Protein AF-R4XNF8-F1 (afdb_monomer)

Secondary structure (DSSP, 8-state):
-PPPP-------GGG-----TTSTTHHHHHHHTTHHHHHHHHHHHHHHHH-BHHHHHHHHHHHHHHHHHHHHHHHH-PPPS---TTS--S--SS-HHHHHHHHHHHHHHHHHHHT-TTS-HHHHHHHHHHHHHHHHHHHHHHHHTTSS-HHHHHHHHHHHHHHHHHHHHHHHHHHHTTHHHHHHTSHHHHHTT-B--TTS-HHHHHHHHHHHHHHHHHHTT-

Nearest PDB structures (foldseek):
  5jki-assembly1_A  TM=7.983E-01  e=6.071E-04  Bacillus subtilis subsp. subtilis str. 168

Radius of gyration: 21.78 Å; Cα contacts (8 Å, |Δi|>4): 232; chains: 1; bounding box: 74×39×68 Å

Organism: Taphrina deformans (strain PYCC 5710 / ATCC 11124 / CBS 356.35 / IMI 108563 / JCM 9778 / NBRC 8474) (NCBI:txid1097556)

Mean predicted aligned error: 7.02 Å

InterPro domains:
  IPR000326 Phosphatidic acid phosphatase type 2/haloperoxidase [PF01569] (56-171)
  IPR000326 Phosphatidic acid phosphatase type 2/haloperoxidase [SM00014] (55-168)
  IPR036938 Phosphatidic acid phosphatase type 2/haloperoxidase superfamily [SSF48317] (35-173)
  IPR039667 Dolichyldiphosphatase, PAP2 domain [cd03382] (12-168)

Solvent-accessible surface area (backbone atoms only — not comparable to full-atom values): 12132 Å² total; per-residue (Å²): 137,83,76,83,72,94,74,79,80,80,67,71,77,90,70,79,66,83,63,52,89,91,40,87,63,28,58,61,31,45,56,43,69,45,44,68,62,52,47,53,52,49,46,55,53,45,36,73,76,65,24,31,50,64,56,49,48,52,48,51,48,50,54,50,51,51,53,49,40,58,50,45,20,71,71,65,56,36,73,36,77,48,79,59,91,8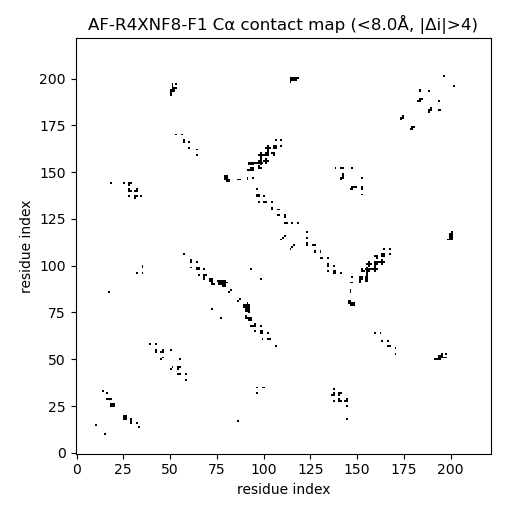0,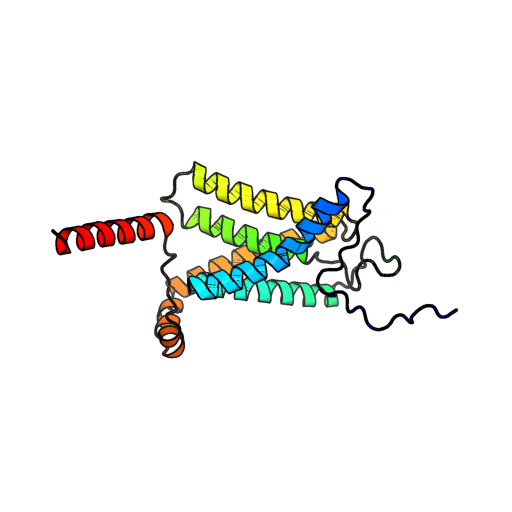61,67,88,70,53,19,28,46,23,58,70,23,19,52,34,25,21,54,35,39,36,52,42,50,46,43,66,73,38,28,67,88,50,59,65,68,62,46,49,52,54,43,49,53,42,49,53,50,35,50,51,36,42,49,24,37,43,73,66,45,61,27,43,71,66,22,34,50,50,8,30,55,52,14,32,52,51,16,52,53,54,51,50,50,51,52,50,36,49,76,72,43,50,49,60,57,50,43,68,33,69,68,30,51,74,67,58,44,40,81,69,79,74,42,64,46,64,69,56,54,52,49,55,52,50,52,56,50,53,55,53,51,64,76,75,108

pLDDT: mean 88.23, std 15.56, range [33.62, 98.88]

Structure (mmCIF, N/CA/C/O backbone):
data_AF-R4XNF8-F1
#
_entry.id   AF-R4XNF8-F1
#
loop_
_atom_site.group_PDB
_atom_site.id
_atom_site.type_symbol
_atom_site.label_atom_id
_atom_site.label_alt_id
_atom_site.label_comp_id
_atom_site.label_asym_id
_atom_site.label_entity_id
_atom_site.label_seq_id
_atom_site.pdbx_PDB_ins_code
_atom_site.Cartn_x
_atom_site.Cartn_y
_atom_site.Cartn_z
_atom_site.occupancy
_atom_site.B_iso_or_equiv
_atom_site.auth_seq_id
_atom_site.auth_comp_id
_atom_site.auth_asym_id
_atom_site.auth_atom_id
_atom_site.pdbx_PDB_model_num
ATOM 1 N N . MET A 1 1 ? 52.227 -18.277 -4.011 1.00 38.12 1 MET A N 1
ATOM 2 C CA . MET A 1 1 ? 51.535 -17.226 -3.237 1.00 38.12 1 MET A CA 1
ATOM 3 C C . MET A 1 1 ? 50.052 -17.354 -3.561 1.00 38.12 1 MET A C 1
ATOM 5 O O . MET A 1 1 ? 49.669 -17.120 -4.696 1.00 38.12 1 MET A O 1
ATOM 9 N N . HIS A 1 2 ? 49.287 -17.931 -2.635 1.00 36.25 2 HIS A N 1
ATOM 10 C CA . HIS A 1 2 ? 47.885 -18.334 -2.792 1.00 36.25 2 HIS A CA 1
ATOM 11 C C . HIS A 1 2 ? 46.970 -17.103 -2.694 1.00 36.25 2 HIS A C 1
ATOM 13 O O . HIS A 1 2 ? 47.020 -16.408 -1.682 1.00 36.25 2 HIS A O 1
ATOM 19 N N . MET A 1 3 ? 46.130 -16.852 -3.702 1.00 36.19 3 MET A N 1
ATOM 20 C CA . MET A 1 3 ? 44.905 -16.079 -3.477 1.00 36.19 3 MET A CA 1
ATOM 21 C C . MET A 1 3 ? 43.882 -17.008 -2.810 1.00 36.19 3 MET A C 1
ATOM 23 O O . MET A 1 3 ? 43.793 -18.167 -3.226 1.00 36.19 3 MET A O 1
ATOM 27 N N . PRO A 1 4 ? 43.136 -16.562 -1.785 1.00 44.50 4 PRO A N 1
ATOM 28 C CA . PRO A 1 4 ? 42.040 -17.360 -1.266 1.00 44.50 4 PRO A CA 1
ATOM 29 C C . PRO A 1 4 ? 40.990 -17.531 -2.369 1.00 44.50 4 PRO A C 1
ATOM 31 O O . PRO A 1 4 ? 40.667 -16.583 -3.081 1.00 44.50 4 PRO A O 1
ATOM 34 N N . SER A 1 5 ? 40.502 -18.761 -2.514 1.00 48.97 5 SER A N 1
ATOM 35 C CA . SER A 1 5 ? 39.368 -19.130 -3.360 1.00 48.97 5 SER A CA 1
ATOM 36 C C . SER A 1 5 ? 38.126 -18.312 -3.009 1.00 48.97 5 SER A C 1
ATOM 38 O O . SER A 1 5 ? 37.940 -17.994 -1.836 1.00 48.97 5 SER A O 1
ATOM 40 N N . ASP A 1 6 ? 37.256 -18.072 -3.995 1.00 48.62 6 ASP A N 1
ATOM 41 C CA . ASP A 1 6 ? 35.899 -17.516 -3.866 1.00 48.62 6 ASP A CA 1
ATOM 42 C C . ASP A 1 6 ? 34.977 -18.413 -3.005 1.00 48.62 6 ASP A C 1
ATOM 44 O O . ASP A 1 6 ? 33.952 -18.928 -3.454 1.00 48.62 6 ASP A O 1
ATOM 48 N N . SER A 1 7 ? 35.350 -18.658 -1.751 1.00 47.28 7 SER A N 1
ATOM 49 C CA . SER A 1 7 ? 34.541 -19.369 -0.776 1.00 47.28 7 SER A CA 1
ATOM 50 C C . SER A 1 7 ? 33.464 -18.424 -0.248 1.00 47.28 7 SER A C 1
ATOM 52 O O . SER A 1 7 ? 33.728 -17.556 0.581 1.00 47.28 7 SER A O 1
ATOM 54 N N . GLU A 1 8 ? 32.255 -18.630 -0.765 1.00 47.06 8 GLU A N 1
ATOM 55 C CA . GLU A 1 8 ? 30.978 -18.446 -0.068 1.00 47.06 8 GLU A CA 1
ATOM 56 C C . GLU A 1 8 ? 30.717 -17.067 0.554 1.00 47.06 8 GLU A C 1
ATOM 58 O O . GLU A 1 8 ? 30.367 -16.935 1.72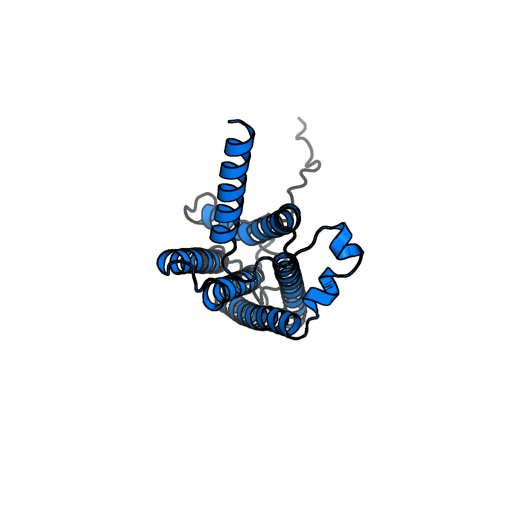6 1.00 47.06 8 GLU A O 1
ATOM 63 N N . LEU A 1 9 ? 30.753 -16.015 -0.263 1.00 42.72 9 LEU A N 1
ATOM 64 C CA . LEU A 1 9 ? 29.981 -14.814 0.051 1.00 42.72 9 LEU A CA 1
ATOM 65 C C . LEU A 1 9 ? 28.570 -14.967 -0.522 1.00 42.72 9 LEU A C 1
ATOM 67 O O . LEU A 1 9 ? 28.296 -14.642 -1.677 1.00 42.72 9 LEU A O 1
ATOM 71 N N . ALA A 1 10 ? 27.652 -15.462 0.308 1.00 33.62 10 ALA A N 1
ATOM 72 C CA . ALA A 1 10 ? 26.225 -15.381 0.033 1.00 33.62 10 ALA A CA 1
ATOM 73 C C . ALA A 1 10 ? 25.778 -13.916 0.166 1.00 33.62 10 ALA A C 1
ATOM 75 O O . ALA A 1 10 ? 25.389 -13.457 1.239 1.00 33.62 10 ALA A O 1
ATOM 76 N N . SER A 1 11 ? 25.837 -13.150 -0.927 1.00 36.56 11 SER A N 1
ATOM 77 C CA . SER A 1 11 ? 25.121 -11.875 -0.978 1.00 36.56 11 SER A CA 1
ATOM 78 C C . SER A 1 11 ? 23.633 -12.182 -0.836 1.00 36.56 11 SER A C 1
ATOM 80 O O . SER A 1 11 ? 23.129 -13.052 -1.551 1.00 36.56 11 SER A O 1
ATOM 82 N N . LEU A 1 12 ? 22.932 -11.500 0.070 1.00 35.12 12 LEU A N 1
ATOM 83 C CA . LEU A 1 12 ? 21.495 -11.675 0.267 1.00 35.12 12 LEU A CA 1
ATOM 84 C C . LEU A 1 12 ? 20.777 -11.370 -1.065 1.00 35.12 12 LEU A C 1
ATOM 86 O O . LEU A 1 12 ? 20.534 -10.218 -1.415 1.00 35.12 12 LEU A O 1
ATOM 90 N N . ALA A 1 13 ? 20.484 -12.412 -1.848 1.00 44.66 13 ALA A N 1
ATOM 91 C CA . ALA A 1 13 ? 20.089 -12.319 -3.259 1.00 44.66 13 ALA A CA 1
ATOM 92 C C . ALA A 1 13 ? 18.778 -11.544 -3.494 1.00 44.66 13 ALA A C 1
ATOM 94 O O . ALA A 1 13 ? 18.434 -11.216 -4.628 1.00 44.66 13 ALA A O 1
ATOM 95 N N . LEU A 1 14 ? 18.047 -11.236 -2.420 1.00 46.56 14 LEU A N 1
ATOM 96 C CA . LEU A 1 14 ? 16.748 -10.576 -2.452 1.00 46.56 14 LEU A CA 1
ATOM 97 C C . LEU A 1 14 ? 16.827 -9.074 -2.788 1.00 46.56 14 LEU A C 1
ATOM 99 O O . LEU A 1 14 ? 15.831 -8.501 -3.229 1.00 46.56 14 LEU A O 1
ATOM 103 N N . THR A 1 15 ? 17.983 -8.430 -2.598 1.00 56.19 15 THR A N 1
ATOM 104 C CA . THR A 1 15 ? 18.131 -6.966 -2.719 1.00 56.19 15 THR A CA 1
ATOM 105 C C . THR A 1 15 ? 19.223 -6.523 -3.690 1.00 56.19 15 THR A C 1
ATOM 107 O O . THR A 1 15 ? 19.600 -5.353 -3.675 1.00 56.19 15 THR A O 1
ATOM 110 N N . HIS A 1 16 ? 19.724 -7.412 -4.556 1.00 66.19 16 HIS A N 1
ATOM 111 C CA . HIS A 1 16 ? 20.825 -7.101 -5.474 1.00 66.19 16 HIS A CA 1
ATOM 112 C C . HIS A 1 16 ? 20.389 -6.141 -6.601 1.00 66.19 16 HIS A C 1
ATOM 114 O O . HIS A 1 16 ? 20.142 -6.538 -7.741 1.00 66.19 16 HIS A O 1
ATOM 120 N N . VAL A 1 17 ? 20.258 -4.855 -6.272 1.00 75.12 17 VAL A N 1
ATOM 121 C CA . VAL A 1 17 ? 19.948 -3.776 -7.209 1.00 75.12 17 VAL A CA 1
ATOM 122 C C . VAL A 1 17 ? 21.259 -3.195 -7.719 1.00 75.12 17 VAL A C 1
ATOM 124 O O . VAL A 1 17 ? 21.976 -2.508 -6.999 1.00 75.12 17 VAL A O 1
ATOM 127 N N . TYR A 1 18 ? 21.566 -3.464 -8.983 1.00 78.00 18 TYR A N 1
ATOM 128 C CA . TYR A 1 18 ? 22.671 -2.827 -9.689 1.00 78.00 18 TYR A CA 1
ATOM 129 C C . TYR A 1 18 ? 22.364 -1.348 -9.939 1.00 78.00 18 TYR A C 1
ATOM 131 O O . TYR A 1 18 ? 21.294 -1.015 -10.456 1.00 78.00 18 TYR A O 1
ATOM 139 N N . TYR A 1 19 ? 23.319 -0.487 -9.599 1.00 80.06 19 TYR A N 1
ATOM 140 C CA . TYR A 1 19 ? 23.344 0.934 -9.931 1.00 80.06 19 TYR A CA 1
ATOM 141 C C . TYR A 1 19 ? 24.793 1.366 -10.190 1.00 80.06 19 TYR A C 1
ATOM 143 O O . TYR A 1 19 ? 25.736 0.702 -9.757 1.00 80.06 19 TYR A O 1
ATOM 151 N N . ASN A 1 20 ? 24.984 2.473 -10.905 1.00 80.94 20 ASN A N 1
ATOM 152 C CA . ASN A 1 20 ? 26.312 3.042 -11.112 1.00 80.94 20 ASN A CA 1
ATOM 153 C C . ASN A 1 20 ? 26.702 3.890 -9.886 1.00 80.94 20 ASN A C 1
ATOM 155 O O . ASN A 1 20 ? 26.035 4.889 -9.626 1.00 80.94 20 ASN A O 1
ATOM 159 N N . PRO A 1 21 ? 27.775 3.563 -9.141 1.00 79.19 21 PRO A N 1
ATOM 160 C CA . PRO A 1 21 ? 28.163 4.327 -7.954 1.00 79.19 21 PRO A CA 1
ATOM 161 C C . PRO A 1 21 ? 28.682 5.735 -8.274 1.00 79.19 21 PRO A C 1
ATOM 163 O O . PRO A 1 21 ? 28.742 6.576 -7.384 1.00 79.19 21 PRO A O 1
ATOM 166 N N . LYS A 1 22 ? 29.059 6.004 -9.531 1.00 81.56 22 LYS A N 1
ATOM 167 C CA . LYS A 1 22 ? 29.483 7.336 -9.990 1.00 81.56 22 LYS A CA 1
ATOM 168 C C . LYS A 1 22 ? 28.305 8.239 -10.365 1.00 81.56 22 LYS A C 1
ATOM 170 O O . LYS A 1 22 ? 28.514 9.412 -10.654 1.00 81.56 22 LYS A O 1
ATOM 175 N N . ASP A 1 23 ? 27.092 7.693 -10.395 1.00 84.56 23 ASP A N 1
ATOM 176 C CA . ASP A 1 23 ? 25.868 8.421 -10.697 1.00 84.56 23 ASP A CA 1
ATOM 177 C C . ASP A 1 23 ? 25.164 8.857 -9.403 1.00 84.56 23 ASP A C 1
ATOM 179 O O . ASP A 1 23 ? 24.838 8.040 -8.538 1.00 84.56 23 ASP A O 1
ATOM 183 N N . ILE A 1 24 ? 24.909 10.162 -9.294 1.00 86.75 24 ILE A N 1
ATOM 184 C CA . ILE A 1 24 ? 24.333 10.814 -8.111 1.00 86.75 24 ILE A CA 1
ATOM 185 C C . ILE A 1 24 ? 22.928 10.275 -7.809 1.00 86.75 24 ILE A C 1
ATOM 187 O O . ILE A 1 24 ? 22.559 10.131 -6.643 1.00 86.75 24 ILE A O 1
ATOM 191 N N . LEU A 1 25 ? 22.141 9.949 -8.840 1.00 88.38 25 LEU A N 1
ATOM 192 C CA . LEU A 1 25 ? 20.771 9.455 -8.670 1.00 88.38 25 LEU A CA 1
ATOM 193 C C . LEU A 1 25 ? 20.688 7.924 -8.619 1.00 88.38 25 LEU A C 1
ATOM 195 O O . LEU A 1 25 ? 19.629 7.383 -8.282 1.00 88.38 25 LEU A O 1
ATOM 199 N N . GLY A 1 26 ? 21.793 7.223 -8.883 1.00 84.94 26 GLY A N 1
ATOM 200 C CA . GLY A 1 26 ? 21.862 5.765 -8.875 1.00 84.94 26 GLY A CA 1
ATOM 201 C C . GLY A 1 26 ? 21.562 5.175 -7.497 1.00 84.94 26 GLY A C 1
ATOM 202 O O . GLY A 1 26 ? 20.667 4.338 -7.367 1.00 84.94 26 GLY A O 1
ATOM 203 N N . LEU A 1 27 ? 22.253 5.652 -6.454 1.00 86.88 27 LEU A N 1
ATOM 204 C CA . LEU A 1 27 ? 22.058 5.170 -5.080 1.00 86.88 27 LEU A CA 1
ATOM 205 C C . LEU A 1 27 ? 20.645 5.477 -4.539 1.00 86.88 27 LEU A C 1
ATOM 207 O O . LEU A 1 27 ? 19.987 4.541 -4.082 1.00 86.88 27 LEU A O 1
ATOM 211 N N . PRO A 1 28 ? 20.116 6.719 -4.621 1.00 90.19 28 PRO A N 1
ATOM 212 C CA . PRO A 1 28 ? 18.734 6.999 -4.225 1.00 90.19 28 PRO A CA 1
ATOM 213 C C . PRO A 1 28 ? 17.712 6.122 -4.957 1.00 90.19 28 PRO A C 1
ATOM 215 O O . PRO A 1 28 ? 16.798 5.580 -4.337 1.00 90.19 28 PRO A O 1
ATOM 218 N N . SER A 1 29 ? 17.888 5.917 -6.265 1.00 88.88 29 SER A N 1
ATOM 219 C CA . SER A 1 29 ? 17.004 5.060 -7.062 1.00 88.88 29 SER A CA 1
ATOM 220 C C . SER A 1 29 ? 17.063 3.594 -6.629 1.00 88.88 29 SER A C 1
ATOM 222 O O . SER A 1 29 ? 16.034 2.910 -6.617 1.00 88.88 29 SER A O 1
ATOM 224 N N . ALA A 1 30 ? 18.248 3.110 -6.248 1.00 88.06 30 ALA A N 1
ATOM 225 C CA . ALA A 1 30 ? 18.432 1.762 -5.727 1.00 88.06 30 ALA A CA 1
ATOM 226 C C . ALA A 1 30 ? 17.767 1.590 -4.354 1.00 88.06 30 ALA A C 1
ATOM 228 O O . ALA A 1 30 ? 17.075 0.598 -4.140 1.00 88.06 30 ALA A O 1
ATOM 229 N N . LEU A 1 31 ? 17.884 2.582 -3.465 1.00 90.44 31 LEU A N 1
ATOM 230 C CA . LEU A 1 31 ? 17.189 2.596 -2.173 1.00 90.44 31 LEU A CA 1
ATOM 231 C C . LEU A 1 31 ? 15.664 2.599 -2.343 1.00 90.44 31 LEU A C 1
ATOM 233 O O . LEU A 1 31 ? 14.970 1.828 -1.683 1.00 90.44 31 LEU A O 1
ATOM 237 N N . LEU A 1 32 ? 15.137 3.393 -3.279 1.00 93.25 32 LEU A N 1
ATOM 238 C CA . LEU A 1 32 ? 13.710 3.389 -3.620 1.00 93.25 32 LEU A CA 1
ATOM 239 C C . LEU A 1 32 ? 13.230 2.000 -4.069 1.00 93.25 32 LEU A C 1
ATOM 241 O O . LEU A 1 32 ? 12.113 1.596 -3.754 1.00 93.25 32 LEU A O 1
ATOM 245 N N . ALA A 1 33 ? 14.071 1.229 -4.762 1.00 89.06 33 ALA A N 1
ATOM 246 C CA . ALA A 1 33 ? 13.725 -0.127 -5.183 1.00 89.06 33 ALA A CA 1
ATOM 247 C C . ALA A 1 33 ? 13.612 -1.137 -4.021 1.00 89.06 33 ALA A C 1
ATOM 249 O O . ALA A 1 33 ? 13.091 -2.231 -4.243 1.00 89.06 33 ALA A O 1
ATOM 250 N N . LEU A 1 34 ? 14.061 -0.781 -2.811 1.00 92.19 34 LEU A N 1
ATOM 251 C CA . LEU A 1 34 ? 13.929 -1.591 -1.593 1.00 92.19 34 LEU A CA 1
ATOM 252 C C . LEU A 1 34 ? 12.661 -1.268 -0.785 1.00 92.19 34 LEU A C 1
ATOM 254 O O . LEU A 1 34 ? 12.353 -1.965 0.185 1.00 92.19 34 LEU A O 1
ATOM 258 N N . LEU A 1 35 ? 11.913 -0.225 -1.162 1.00 95.00 35 LEU A N 1
ATOM 259 C CA . LEU A 1 35 ? 10.708 0.182 -0.437 1.00 95.00 35 LEU A CA 1
ATOM 260 C C . LEU A 1 35 ? 9.616 -0.895 -0.386 1.00 95.00 35 LEU A C 1
ATOM 262 O O . LEU A 1 35 ? 9.045 -1.054 0.689 1.00 95.00 35 LEU A O 1
ATOM 266 N N . PRO A 1 36 ? 9.325 -1.677 -1.446 1.00 94.81 36 PRO A N 1
ATOM 267 C CA . PRO A 1 36 ? 8.359 -2.771 -1.335 1.00 94.81 36 PRO A CA 1
ATOM 268 C C . PRO A 1 36 ? 8.722 -3.788 -0.244 1.00 94.81 36 PRO A C 1
ATOM 270 O O . PRO A 1 36 ? 7.862 -4.200 0.529 1.00 94.81 36 PRO A O 1
ATOM 273 N N . GLN A 1 37 ? 10.002 -4.146 -0.118 1.00 93.81 37 GLN A N 1
ATOM 274 C CA . GLN A 1 37 ? 10.490 -5.045 0.929 1.00 93.81 37 GLN A CA 1
ATOM 275 C C . GLN A 1 37 ? 10.351 -4.403 2.314 1.00 93.81 37 GLN A C 1
ATOM 277 O O . GLN A 1 37 ? 9.867 -5.048 3.243 1.00 93.81 37 GLN A O 1
ATOM 282 N N . ALA A 1 38 ? 10.710 -3.122 2.448 1.00 95.56 38 ALA A N 1
ATOM 283 C CA . ALA A 1 38 ? 10.508 -2.376 3.688 1.00 95.56 38 ALA A CA 1
ATOM 284 C C . ALA A 1 38 ? 9.020 -2.297 4.079 1.00 95.56 38 ALA A C 1
ATOM 286 O O . ALA A 1 38 ? 8.686 -2.429 5.255 1.00 95.56 38 ALA A O 1
ATOM 287 N N . LEU A 1 39 ? 8.115 -2.155 3.106 1.00 97.00 39 LEU A N 1
ATOM 288 C CA . LEU A 1 39 ? 6.669 -2.156 3.333 1.00 97.00 39 LEU A CA 1
ATOM 289 C C . LEU A 1 39 ? 6.148 -3.523 3.778 1.00 97.00 39 LEU A C 1
ATOM 291 O O . LEU A 1 39 ? 5.286 -3.573 4.648 1.00 97.00 39 LEU A O 1
ATOM 295 N N . VAL A 1 40 ? 6.683 -4.632 3.259 1.00 97.38 40 VAL A N 1
ATOM 296 C CA . VAL A 1 40 ? 6.356 -5.975 3.773 1.00 97.38 40 VAL A CA 1
ATOM 297 C C . VAL A 1 40 ? 6.741 -6.097 5.248 1.00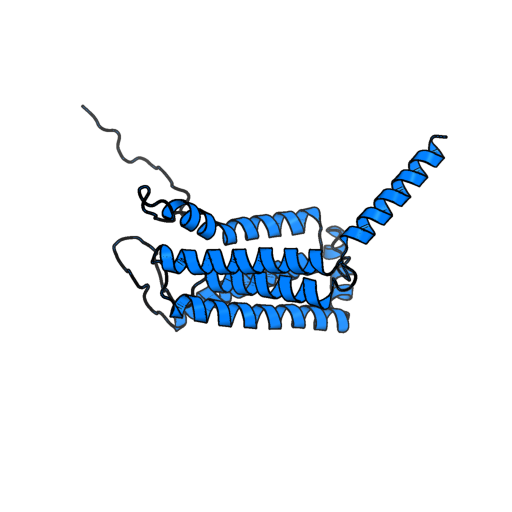 97.38 40 VAL A C 1
ATOM 299 O O . VAL A 1 40 ? 5.939 -6.569 6.052 1.00 97.38 40 VAL A O 1
ATOM 302 N N . VAL A 1 41 ? 7.926 -5.614 5.634 1.00 97.44 41 VAL A N 1
ATOM 303 C CA . VAL A 1 41 ? 8.329 -5.573 7.050 1.00 97.44 41 VAL A CA 1
ATOM 304 C C . VAL A 1 41 ? 7.373 -4.689 7.856 1.00 97.44 41 VAL A C 1
ATOM 306 O O . VAL A 1 41 ? 6.910 -5.102 8.918 1.00 97.44 41 VAL A O 1
ATOM 309 N N . ALA A 1 42 ? 7.013 -3.513 7.337 1.00 97.75 42 ALA A N 1
ATOM 310 C CA . ALA A 1 42 ? 6.065 -2.612 7.988 1.00 97.75 42 ALA A CA 1
ATOM 311 C C . ALA A 1 42 ? 4.683 -3.258 8.187 1.00 97.75 42 ALA A C 1
ATOM 313 O O . ALA A 1 42 ? 4.106 -3.112 9.263 1.00 97.75 42 ALA A O 1
ATOM 314 N N . TYR A 1 43 ? 4.177 -4.021 7.212 1.00 98.00 43 TYR A N 1
ATOM 315 C CA . TYR A 1 43 ? 2.944 -4.799 7.356 1.00 98.00 43 TYR A CA 1
ATOM 316 C C . TYR A 1 43 ? 3.034 -5.805 8.495 1.00 98.00 43 TYR A C 1
ATOM 318 O O . TYR A 1 43 ? 2.158 -5.824 9.354 1.00 98.00 43 TYR A O 1
ATOM 326 N N . VAL A 1 44 ? 4.092 -6.618 8.533 1.00 98.00 44 VAL A N 1
ATOM 327 C CA . VAL A 1 44 ? 4.270 -7.637 9.579 1.00 98.00 44 VAL A CA 1
ATOM 328 C C . VAL A 1 44 ? 4.327 -6.988 10.962 1.00 98.00 44 VAL A C 1
ATOM 330 O O . VAL A 1 44 ? 3.641 -7.431 11.883 1.00 98.00 44 VAL A O 1
ATOM 333 N N . VAL A 1 45 ? 5.082 -5.896 11.101 1.00 98.00 45 VAL A N 1
ATOM 334 C CA . VAL A 1 45 ? 5.163 -5.131 12.353 1.00 98.00 45 VAL A CA 1
ATOM 335 C C . VAL A 1 45 ? 3.802 -4.540 12.729 1.00 98.00 45 VAL A C 1
ATOM 337 O O . VAL A 1 45 ? 3.398 -4.630 13.889 1.00 98.00 45 VAL A O 1
ATOM 340 N N . ALA A 1 46 ? 3.066 -3.969 11.775 1.00 95.88 46 ALA A N 1
ATOM 341 C CA . ALA A 1 46 ? 1.744 -3.401 12.019 1.00 95.88 46 ALA A CA 1
ATOM 342 C C . ALA A 1 46 ? 0.729 -4.477 12.434 1.00 95.88 46 ALA A C 1
ATOM 344 O O . ALA A 1 46 ? 0.001 -4.286 13.403 1.00 95.88 46 ALA A O 1
ATOM 345 N N . ILE A 1 47 ? 0.724 -5.638 11.778 1.00 96.81 47 ILE A N 1
ATOM 346 C CA . ILE A 1 47 ? -0.122 -6.782 12.148 1.00 96.81 47 ILE A CA 1
ATOM 347 C C . ILE A 1 47 ? 0.207 -7.247 13.567 1.00 96.81 47 ILE A C 1
ATOM 349 O O . ILE A 1 47 ? -0.697 -7.413 14.382 1.00 96.81 47 ILE A O 1
ATOM 353 N N . TYR A 1 48 ? 1.492 -7.395 13.893 1.00 96.19 48 TYR A N 1
ATOM 354 C CA . TYR A 1 48 ? 1.925 -7.854 15.212 1.00 96.19 48 TYR A CA 1
ATOM 355 C C . TYR A 1 48 ? 1.532 -6.887 16.341 1.00 96.19 48 TYR A C 1
ATOM 357 O O . TYR A 1 48 ? 1.035 -7.311 17.389 1.00 96.19 48 TYR A O 1
ATOM 365 N N . THR A 1 49 ? 1.745 -5.586 16.127 1.00 94.81 49 THR A N 1
ATOM 366 C CA . THR A 1 49 ? 1.558 -4.547 17.154 1.00 94.81 49 THR A CA 1
ATOM 367 C C . THR A 1 49 ? 0.120 -4.052 17.265 1.00 94.81 49 THR A C 1
ATOM 369 O O . THR A 1 49 ? -0.342 -3.760 18.365 1.00 94.81 49 THR A O 1
ATOM 372 N N . ARG A 1 50 ? -0.593 -3.940 16.141 1.00 92.31 50 ARG A N 1
ATOM 373 C CA . ARG A 1 50 ? -1.930 -3.334 16.075 1.00 92.31 50 ARG A CA 1
ATOM 374 C C . ARG A 1 50 ? -3.037 -4.373 16.015 1.00 92.31 50 ARG A C 1
ATOM 376 O O . ARG A 1 50 ? -4.097 -4.124 16.581 1.00 92.31 50 ARG A O 1
ATOM 383 N N . ARG A 1 51 ? -2.778 -5.525 15.379 1.00 94.56 51 ARG A N 1
ATOM 384 C CA . ARG A 1 51 ? -3.722 -6.655 15.251 1.00 94.56 51 ARG A CA 1
ATOM 385 C C . ARG A 1 51 ? -5.060 -6.246 14.629 1.00 94.56 51 ARG A C 1
ATOM 387 O O . ARG A 1 51 ? -6.115 -6.778 14.959 1.00 94.56 51 ARG A O 1
ATOM 394 N N . GLU A 1 52 ? -4.989 -5.277 13.722 1.00 94.75 52 GLU A N 1
ATOM 395 C CA . GLU A 1 52 ? -6.143 -4.748 13.006 1.00 94.75 52 GLU A CA 1
ATOM 396 C C . GLU A 1 52 ? -6.445 -5.638 11.804 1.00 94.75 52 GLU A C 1
ATOM 398 O O . GLU A 1 52 ? -5.589 -5.840 10.935 1.00 94.75 52 GLU A O 1
ATOM 403 N N . VAL A 1 53 ? -7.669 -6.156 11.739 1.00 96.19 53 VAL A N 1
ATOM 404 C CA . VAL A 1 53 ? -8.096 -7.095 10.694 1.00 96.19 53 VAL A CA 1
ATOM 405 C C . VAL A 1 53 ? -7.976 -6.494 9.295 1.00 96.19 53 VAL A C 1
ATOM 407 O O . VAL A 1 53 ? -7.604 -7.197 8.359 1.00 96.19 53 VAL A O 1
ATOM 410 N N . GLU A 1 54 ? -8.188 -5.185 9.146 1.00 95.75 54 GLU A N 1
ATOM 411 C CA . GLU A 1 54 ? -8.010 -4.507 7.861 1.00 95.75 54 GLU A CA 1
ATOM 412 C C . GLU A 1 54 ? -6.543 -4.453 7.421 1.00 95.75 54 GLU A C 1
ATOM 414 O O . GLU A 1 54 ? -6.255 -4.562 6.233 1.00 95.75 54 GLU A O 1
ATOM 419 N N . VAL A 1 55 ? -5.595 -4.344 8.356 1.00 96.62 55 VAL A N 1
ATOM 420 C CA . VAL A 1 55 ? -4.163 -4.384 8.019 1.00 96.62 55 VAL A CA 1
ATOM 421 C C . VAL A 1 55 ? -3.777 -5.793 7.566 1.00 96.62 55 VAL A C 1
ATOM 423 O O . VAL A 1 55 ? -3.071 -5.938 6.566 1.00 96.62 55 VAL A O 1
ATOM 426 N N . CYS A 1 56 ? -4.293 -6.831 8.234 1.00 97.31 56 CYS A N 1
ATOM 427 C CA . CYS A 1 56 ? -4.157 -8.218 7.779 1.00 97.31 56 CYS A CA 1
ATOM 428 C C . CYS A 1 56 ? -4.748 -8.403 6.374 1.00 97.31 56 CYS A C 1
ATOM 430 O O . CYS A 1 56 ? -4.119 -9.014 5.511 1.00 97.31 56 CYS A O 1
ATOM 432 N N . TRP A 1 57 ? -5.932 -7.838 6.128 1.00 97.81 57 TRP A N 1
ATOM 433 C CA . TRP A 1 57 ? -6.623 -7.908 4.844 1.00 97.81 57 TRP A CA 1
ATOM 434 C C . TRP A 1 57 ? -5.866 -7.196 3.722 1.00 97.81 57 TRP A C 1
ATOM 436 O O . TRP A 1 57 ? -5.703 -7.739 2.628 1.00 97.81 57 TRP A O 1
ATOM 446 N N . MET A 1 58 ? -5.362 -5.994 3.995 1.00 98.00 58 MET A N 1
ATOM 447 C CA . MET A 1 58 ? -4.554 -5.222 3.059 1.00 98.00 58 MET A CA 1
ATOM 448 C C . MET A 1 58 ? -3.253 -5.963 2.727 1.00 98.00 58 MET A C 1
ATOM 450 O O . MET A 1 58 ? -2.875 -6.029 1.559 1.00 98.00 58 MET A O 1
ATOM 454 N N . PHE A 1 59 ? -2.600 -6.580 3.719 1.00 98.56 59 PHE A N 1
ATOM 455 C CA . PHE A 1 59 ? -1.399 -7.384 3.493 1.00 98.56 59 PHE A CA 1
ATOM 456 C C . PHE A 1 59 ? -1.687 -8.645 2.668 1.00 98.56 59 PHE A C 1
ATOM 458 O O . PHE A 1 59 ? -0.961 -8.933 1.717 1.00 98.56 59 PHE A O 1
ATOM 465 N N . ALA A 1 60 ? -2.779 -9.358 2.960 1.00 98.56 60 ALA A N 1
ATOM 466 C CA . ALA A 1 60 ? -3.227 -10.485 2.143 1.00 98.56 60 ALA A CA 1
ATOM 467 C C . ALA A 1 60 ? -3.486 -10.058 0.686 1.00 98.56 60 ALA A C 1
ATOM 469 O O . ALA A 1 60 ? -3.061 -10.742 -0.246 1.00 98.56 60 ALA A O 1
ATOM 470 N N . GLY A 1 61 ? -4.094 -8.886 0.484 1.00 98.50 61 GLY A N 1
ATOM 471 C CA . GLY A 1 61 ? -4.274 -8.289 -0.838 1.00 98.50 61 GLY A CA 1
ATOM 472 C C . GLY A 1 61 ? -2.966 -7.948 -1.534 1.00 98.50 61 GLY 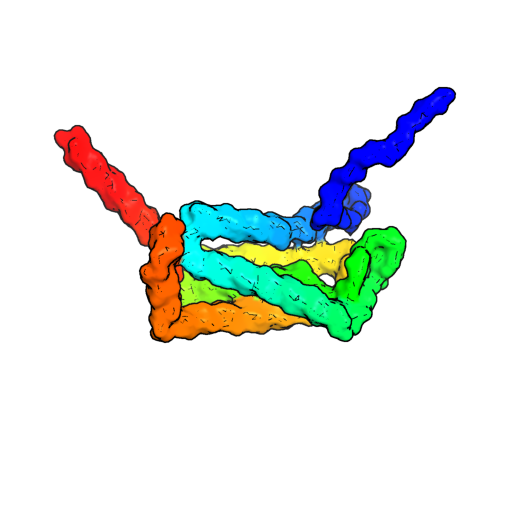A C 1
ATOM 473 O O . GLY A 1 61 ? -2.821 -8.232 -2.719 1.00 98.50 61 GLY A O 1
ATOM 474 N N . GLN A 1 62 ? -1.984 -7.420 -0.802 1.00 98.50 62 GLN A N 1
ATOM 475 C CA . GLN A 1 62 ? -0.654 -7.129 -1.334 1.00 98.50 62 GLN A CA 1
ATOM 476 C C . GLN A 1 62 ? 0.037 -8.405 -1.840 1.00 98.50 62 GLN A C 1
ATOM 478 O O . GLN A 1 62 ? 0.554 -8.421 -2.958 1.00 98.50 62 GLN A O 1
ATOM 483 N N . LEU A 1 63 ? 0.008 -9.486 -1.051 1.00 98.38 63 LEU A N 1
ATOM 484 C CA . LEU A 1 63 ? 0.569 -10.786 -1.437 1.00 98.38 63 LEU A CA 1
ATOM 485 C C . LEU A 1 63 ? -0.184 -11.397 -2.625 1.00 98.38 63 LEU A C 1
ATOM 487 O O . LEU A 1 63 ? 0.438 -11.896 -3.562 1.00 98.38 63 LEU A O 1
ATOM 491 N N . SER A 1 64 ? -1.516 -11.306 -2.624 1.00 98.50 64 SER A N 1
ATOM 492 C CA . SER A 1 64 ? -2.354 -11.749 -3.741 1.00 98.50 64 SER A CA 1
ATOM 493 C C . SER A 1 64 ? -2.061 -10.963 -5.022 1.00 98.50 64 SER A C 1
ATOM 495 O O . SER A 1 64 ? -2.025 -11.546 -6.104 1.00 98.50 64 SER A O 1
ATOM 497 N N . CYS A 1 65 ? -1.828 -9.655 -4.915 1.00 98.25 65 CYS A N 1
ATOM 498 C CA . CYS A 1 65 ? -1.486 -8.789 -6.037 1.00 98.25 65 CYS A CA 1
ATOM 499 C C . CYS A 1 65 ? -0.106 -9.146 -6.617 1.00 98.25 65 CYS A C 1
ATOM 501 O O . CYS A 1 65 ? 0.050 -9.204 -7.838 1.00 98.25 65 CYS A O 1
ATOM 503 N N . GLU A 1 66 ? 0.878 -9.468 -5.771 1.00 96.94 66 GLU A N 1
ATOM 504 C CA . GLU A 1 66 ? 2.195 -9.940 -6.221 1.00 96.94 66 GLU A CA 1
ATOM 505 C C . GLU A 1 66 ? 2.109 -11.325 -6.883 1.00 96.94 66 GLU A C 1
ATOM 507 O O . GLU A 1 66 ? 2.697 -11.547 -7.944 1.00 96.94 66 GLU A O 1
ATOM 512 N N . ALA A 1 67 ? 1.312 -12.244 -6.326 1.00 97.81 67 ALA A N 1
ATOM 513 C CA . ALA A 1 67 ? 1.037 -13.534 -6.956 1.00 97.81 67 ALA A CA 1
ATOM 514 C C . ALA A 1 67 ? 0.387 -13.349 -8.339 1.00 97.81 67 ALA A C 1
ATOM 516 O O . ALA A 1 67 ? 0.794 -13.985 -9.312 1.00 97.81 67 ALA A O 1
ATOM 517 N N . PHE A 1 68 ? -0.563 -12.419 -8.462 1.00 98.06 68 PHE A N 1
ATOM 518 C CA . PHE A 1 68 ? -1.176 -12.082 -9.742 1.00 98.06 68 PHE A CA 1
ATOM 519 C C . PHE A 1 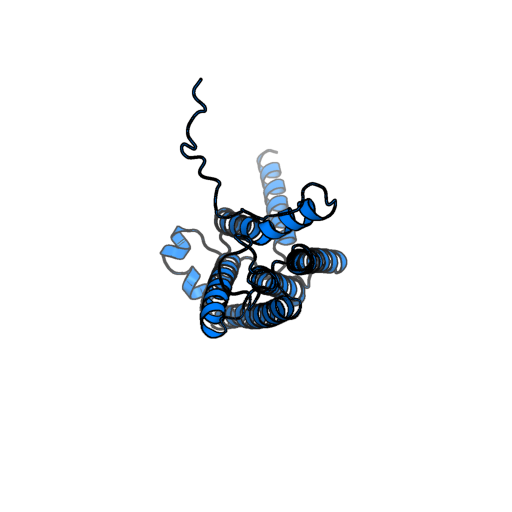68 ? -0.162 -11.493 -10.736 1.00 98.06 68 PHE A C 1
ATOM 521 O O . PHE A 1 68 ? -0.123 -11.922 -11.889 1.00 98.06 68 PHE A O 1
ATOM 528 N N . ASN A 1 69 ? 0.728 -10.590 -10.302 1.00 97.50 69 ASN A N 1
ATOM 529 C CA . ASN A 1 69 ? 1.828 -10.088 -11.139 1.00 97.50 69 ASN A CA 1
ATOM 530 C C . ASN A 1 69 ? 2.712 -11.232 -11.665 1.00 97.50 69 ASN A C 1
ATOM 532 O O . ASN A 1 69 ? 3.032 -11.290 -12.854 1.00 97.50 69 ASN A O 1
ATOM 536 N N . TRP A 1 70 ? 3.078 -12.166 -10.788 1.00 95.00 70 TRP A N 1
ATOM 537 C CA . TRP A 1 70 ? 3.899 -13.329 -11.118 1.00 95.00 70 TRP A CA 1
ATOM 538 C C . TRP A 1 70 ? 3.239 -14.250 -12.156 1.00 95.00 70 TRP A C 1
ATOM 540 O O . TRP A 1 70 ? 3.940 -14.777 -13.031 1.00 95.00 70 TRP A O 1
ATOM 550 N N . ILE A 1 71 ? 1.912 -14.421 -12.084 1.00 97.12 71 ILE A N 1
ATOM 551 C CA . ILE A 1 71 ? 1.116 -15.160 -13.076 1.00 97.12 71 ILE A CA 1
ATOM 552 C C . ILE A 1 71 ? 1.132 -14.408 -14.409 1.00 97.12 71 ILE A C 1
ATOM 554 O O . ILE A 1 71 ? 1.505 -14.982 -15.432 1.00 97.12 71 ILE A O 1
ATOM 558 N N . LEU A 1 72 ? 0.805 -13.113 -14.403 1.00 96.56 72 LEU A N 1
ATOM 559 C CA . LEU A 1 72 ? 0.767 -12.291 -15.615 1.00 96.56 72 LEU A CA 1
ATOM 560 C C . LEU A 1 72 ? 2.106 -12.277 -16.348 1.00 96.56 72 LEU A C 1
ATOM 562 O O . LEU A 1 72 ? 2.138 -12.435 -17.566 1.00 96.56 72 LEU A O 1
ATOM 566 N N . LYS A 1 73 ? 3.221 -12.189 -15.618 1.00 94.12 73 LYS A N 1
ATOM 567 C CA . LYS A 1 73 ? 4.567 -12.284 -16.196 1.00 94.12 73 LYS A CA 1
ATOM 568 C C . LYS A 1 73 ? 4.786 -13.573 -16.982 1.00 94.12 73 LYS A C 1
ATOM 570 O O . LYS A 1 73 ? 5.431 -13.541 -18.024 1.00 94.12 73 LYS A O 1
ATOM 575 N N . ARG A 1 74 ? 4.240 -14.700 -16.517 1.00 93.94 74 ARG A N 1
ATOM 576 C CA . ARG A 1 74 ? 4.344 -16.005 -17.198 1.00 93.94 74 ARG A CA 1
ATOM 577 C C . ARG A 1 74 ? 3.411 -16.152 -18.384 1.00 93.94 74 ARG A C 1
ATOM 579 O O . ARG A 1 74 ? 3.682 -16.995 -19.232 1.00 93.94 74 ARG A O 1
ATOM 586 N N . ILE A 1 75 ? 2.348 -15.360 -18.439 1.00 96.38 75 ILE A N 1
ATOM 587 C CA . ILE A 1 75 ? 1.429 -15.324 -19.574 1.00 96.38 75 ILE A CA 1
ATOM 588 C C . ILE A 1 75 ? 1.993 -14.406 -20.662 1.00 96.38 75 ILE A C 1
ATOM 590 O O . ILE A 1 75 ? 2.127 -14.827 -21.804 1.00 96.38 75 ILE A O 1
ATOM 594 N N . ILE A 1 76 ? 2.370 -13.176 -20.298 1.00 95.00 76 ILE A N 1
ATOM 595 C CA . ILE A 1 76 ? 2.773 -12.127 -21.245 1.00 95.00 76 ILE A CA 1
ATOM 596 C C . ILE A 1 76 ? 4.193 -12.352 -21.766 1.00 95.00 76 ILE A C 1
ATOM 598 O O . ILE A 1 76 ? 4.466 -12.110 -22.937 1.00 95.00 76 ILE A O 1
ATOM 602 N N . LYS A 1 77 ? 5.107 -12.797 -20.896 1.00 92.75 77 LYS A N 1
ATOM 603 C CA . LYS A 1 77 ? 6.498 -13.127 -21.234 1.00 92.75 77 LYS A CA 1
ATOM 604 C C . LYS A 1 77 ? 7.278 -12.032 -21.984 1.00 92.75 77 LYS A C 1
ATOM 606 O O . LYS A 1 77 ? 8.225 -12.343 -22.695 1.00 92.75 77 LYS A O 1
ATOM 611 N N . GLN A 1 78 ? 6.917 -10.756 -21.819 1.00 92.00 78 GLN A N 1
ATOM 612 C CA . GLN A 1 78 ? 7.652 -9.655 -22.451 1.00 92.00 78 GLN A CA 1
ATOM 613 C C . GLN A 1 78 ? 9.034 -9.496 -21.808 1.00 92.00 78 GLN A C 1
ATOM 615 O O . GLN A 1 78 ? 9.153 -9.493 -20.577 1.00 92.00 78 GLN A O 1
ATOM 620 N N . ASP A 1 79 ? 10.056 -9.297 -22.632 1.00 89.38 79 ASP A N 1
ATOM 621 C CA . ASP A 1 79 ? 11.423 -9.060 -22.179 1.00 89.38 79 ASP A CA 1
ATOM 622 C C . ASP A 1 79 ? 11.605 -7.696 -21.499 1.00 89.38 79 ASP A C 1
ATOM 624 O O . ASP A 1 79 ? 10.828 -6.752 -21.670 1.00 89.38 79 ASP A O 1
ATOM 628 N N . ARG A 1 80 ? 12.653 -7.591 -20.681 1.00 87.88 80 ARG A N 1
ATOM 629 C CA . ARG A 1 80 ? 13.103 -6.317 -20.102 1.00 87.88 80 ARG A CA 1
ATOM 630 C C . ARG A 1 80 ? 13.855 -5.490 -21.157 1.00 87.88 80 ARG A C 1
ATOM 632 O O . ARG A 1 80 ? 14.446 -6.079 -22.058 1.00 87.88 80 ARG A O 1
ATOM 639 N N . PRO A 1 81 ? 13.895 -4.148 -21.033 1.00 84.44 81 PRO A N 1
ATOM 640 C CA . PRO A 1 81 ? 14.553 -3.287 -22.023 1.00 84.44 81 PRO A CA 1
ATOM 641 C C . PRO A 1 81 ? 16.053 -3.551 -22.204 1.00 84.44 81 PRO A C 1
ATOM 643 O O . PRO A 1 81 ? 16.564 -3.379 -23.304 1.00 84.44 81 PRO A O 1
ATOM 646 N N . TYR A 1 82 ? 16.747 -3.992 -21.154 1.00 74.00 82 TYR A N 1
ATOM 647 C CA . TYR A 1 82 ? 18.146 -4.399 -21.226 1.00 74.00 82 TYR A CA 1
ATOM 648 C C . TYR A 1 82 ? 18.283 -5.805 -20.646 1.00 74.00 82 TYR A C 1
ATOM 650 O O . TYR A 1 82 ? 18.210 -6.001 -19.437 1.00 74.00 82 TYR A O 1
ATOM 658 N N . SER A 1 83 ? 18.470 -6.796 -21.517 1.00 57.97 83 SER A N 1
ATOM 659 C CA . SER A 1 83 ? 18.691 -8.206 -21.162 1.00 57.97 83 SER A CA 1
ATOM 660 C C . SER A 1 83 ? 20.162 -8.529 -20.853 1.00 57.97 83 SER A C 1
ATOM 662 O O . SER A 1 83 ? 20.542 -9.698 -20.778 1.00 57.97 83 SER A O 1
ATOM 664 N N . VAL A 1 84 ? 21.010 -7.506 -20.685 1.00 50.72 84 VAL A N 1
ATOM 665 C CA . VAL A 1 84 ? 22.464 -7.680 -20.580 1.00 50.72 84 VAL A CA 1
ATOM 666 C C . VAL A 1 84 ? 22.822 -8.443 -19.301 1.00 50.72 84 VAL A C 1
ATOM 668 O O . VAL A 1 84 ? 22.419 -8.067 -18.199 1.00 50.72 84 VAL A O 1
ATOM 671 N N . ALA A 1 85 ? 23.563 -9.536 -19.498 1.00 44.69 85 ALA A N 1
ATOM 672 C CA . ALA A 1 85 ? 24.212 -10.417 -18.526 1.00 44.69 85 ALA A CA 1
ATOM 673 C C . ALA A 1 85 ? 24.017 -10.050 -17.036 1.00 44.69 85 ALA A C 1
ATOM 675 O O . ALA A 1 85 ? 24.874 -9.433 -16.411 1.00 44.69 85 ALA A O 1
ATOM 676 N N . GLY A 1 86 ? 22.894 -10.479 -16.447 1.00 52.75 86 GLY A N 1
ATOM 677 C CA . GLY A 1 86 ? 22.700 -10.509 -14.990 1.00 52.75 86 GLY A CA 1
ATOM 678 C C . GLY A 1 86 ? 21.851 -9.390 -14.377 1.00 52.75 86 GLY A C 1
ATOM 679 O O . GLY A 1 86 ? 21.408 -9.546 -13.237 1.00 52.75 86 GLY A O 1
ATOM 680 N N . ILE A 1 87 ? 21.529 -8.319 -15.110 1.00 54.91 87 ILE A N 1
ATOM 681 C CA . ILE A 1 87 ? 20.689 -7.221 -14.597 1.00 54.91 87 ILE A CA 1
ATOM 682 C C . ILE A 1 87 ? 19.207 -7.600 -14.747 1.00 54.91 87 ILE A C 1
ATOM 684 O O . ILE A 1 87 ? 18.521 -7.235 -15.694 1.00 54.91 87 ILE A O 1
ATOM 688 N N . GLY A 1 88 ? 18.705 -8.379 -13.786 1.00 56.06 88 GLY A N 1
ATOM 689 C CA . GLY A 1 88 ? 17.288 -8.736 -13.678 1.00 56.06 88 GLY A CA 1
ATOM 690 C C . GLY A 1 88 ? 16.900 -9.984 -14.471 1.00 56.06 88 GLY A C 1
ATOM 691 O O . GLY A 1 88 ? 16.504 -9.918 -15.630 1.00 56.06 88 GLY A O 1
ATOM 692 N N . LYS A 1 89 ? 16.924 -11.145 -13.809 1.00 61.19 89 LYS A N 1
ATOM 693 C CA . LYS A 1 89 ? 16.366 -12.386 -14.367 1.00 61.19 89 LYS A CA 1
ATOM 694 C C . LYS A 1 89 ? 14.830 -12.274 -14.500 1.00 61.19 89 LYS A C 1
ATOM 696 O O . LYS A 1 89 ? 14.161 -11.739 -13.612 1.00 61.19 89 LYS A O 1
ATOM 701 N N . GLY A 1 90 ? 14.270 -12.801 -15.594 1.00 77.06 90 GLY A N 1
ATOM 702 C CA . GLY A 1 90 ? 12.822 -12.969 -15.812 1.00 77.06 90 GLY A CA 1
ATOM 703 C C . GLY A 1 90 ? 12.105 -11.836 -16.566 1.00 77.06 90 GLY A C 1
ATOM 704 O O . GLY A 1 90 ? 12.701 -10.821 -16.914 1.00 77.06 90 GLY A O 1
ATOM 705 N N . TYR A 1 91 ? 10.801 -12.026 -16.794 1.00 88.31 91 TYR A N 1
ATOM 706 C CA . TYR A 1 91 ? 9.953 -11.169 -17.633 1.00 88.31 91 TYR A CA 1
ATOM 707 C C . TYR A 1 91 ? 9.709 -9.765 -17.053 1.00 88.31 91 TYR A C 1
ATOM 709 O O . TYR A 1 91 ? 9.558 -9.583 -15.839 1.00 88.31 91 TYR A O 1
ATOM 717 N N . GLY A 1 92 ? 9.658 -8.768 -17.939 1.00 88.81 92 GLY A N 1
ATOM 718 C CA . GLY A 1 92 ? 9.543 -7.347 -17.614 1.00 88.81 92 GLY A CA 1
ATOM 719 C C . GLY A 1 92 ? 8.111 -6.829 -17.446 1.00 88.81 92 GLY A C 1
ATOM 720 O O . GLY A 1 92 ? 7.924 -5.822 -16.766 1.00 88.81 92 GLY A O 1
ATOM 721 N N . MET A 1 93 ? 7.106 -7.509 -18.006 1.00 94.00 93 MET A N 1
ATOM 722 C CA . MET A 1 93 ? 5.712 -7.043 -18.018 1.00 94.00 93 MET A CA 1
ATOM 723 C C . MET A 1 93 ? 4.785 -7.897 -17.151 1.00 94.00 93 MET A C 1
ATOM 725 O O . MET A 1 93 ? 4.746 -9.109 -17.363 1.00 94.00 93 MET A O 1
ATOM 729 N N . PRO A 1 94 ? 3.976 -7.301 -16.257 1.00 96.94 94 PRO A N 1
ATOM 730 C CA . PRO A 1 94 ? 4.031 -5.909 -15.794 1.00 96.94 94 PRO A CA 1
ATOM 731 C C . PRO A 1 94 ? 5.140 -5.680 -14.755 1.00 96.94 94 PRO A C 1
ATOM 733 O O . PRO A 1 94 ? 5.584 -6.615 -14.089 1.00 96.94 94 PRO A O 1
ATOM 736 N N . SER A 1 95 ? 5.565 -4.430 -14.552 1.00 96.75 95 SER A N 1
ATOM 737 C CA . SER A 1 95 ? 6.497 -4.080 -13.466 1.00 96.75 95 SER A CA 1
ATOM 738 C C . SER A 1 95 ? 5.893 -4.431 -12.096 1.00 96.75 95 SER A C 1
ATOM 740 O O . SER A 1 95 ? 4.853 -3.887 -11.722 1.00 96.75 95 SER A O 1
ATOM 742 N N . SER A 1 96 ? 6.551 -5.318 -11.334 1.00 95.31 96 SER A N 1
ATOM 743 C CA . SER A 1 96 ? 6.082 -5.748 -10.002 1.00 95.31 96 SER A CA 1
ATOM 744 C C . SER A 1 96 ? 6.148 -4.609 -8.992 1.00 95.31 96 SER A C 1
ATOM 746 O O . SER A 1 96 ? 5.161 -4.339 -8.324 1.00 95.31 96 SER A O 1
ATOM 748 N N . HIS A 1 97 ? 7.256 -3.860 -8.948 1.00 96.25 97 HIS A N 1
ATOM 749 C CA . HIS A 1 97 ? 7.391 -2.666 -8.100 1.00 96.25 97 HIS A CA 1
ATOM 750 C C . HIS A 1 97 ? 6.276 -1.650 -8.349 1.00 96.25 97 HIS A C 1
ATOM 752 O O . HIS A 1 97 ? 5.711 -1.107 -7.404 1.00 96.25 97 HIS A O 1
ATOM 758 N N . SER A 1 98 ? 5.943 -1.405 -9.616 1.00 98.19 98 SER A N 1
ATOM 759 C CA . SER A 1 98 ? 4.900 -0.443 -9.981 1.00 98.19 98 SER A CA 1
ATOM 760 C C . SER A 1 98 ? 3.513 -0.933 -9.576 1.00 98.19 98 SER A C 1
ATOM 762 O O . SER A 1 98 ? 2.751 -0.173 -8.988 1.00 98.19 98 SER A O 1
ATOM 764 N N . GLN A 1 99 ? 3.208 -2.208 -9.824 1.00 98.69 99 GLN A N 1
ATOM 765 C CA . GLN A 1 99 ? 1.945 -2.818 -9.412 1.00 98.69 99 GLN A CA 1
ATOM 766 C C . GLN A 1 99 ? 1.796 -2.872 -7.887 1.00 98.69 99 GLN A C 1
ATOM 768 O O . GLN A 1 99 ? 0.738 -2.522 -7.364 1.00 98.69 99 GLN A O 1
ATOM 773 N N . PHE A 1 100 ? 2.865 -3.235 -7.173 1.00 98.56 100 PHE A N 1
ATOM 774 C CA . PHE A 1 100 ? 2.916 -3.270 -5.714 1.00 98.56 100 PHE A CA 1
ATOM 775 C C . PHE A 1 100 ? 2.604 -1.895 -5.122 1.00 98.56 100 PHE A C 1
ATOM 777 O O . PHE A 1 100 ? 1.698 -1.772 -4.297 1.00 98.56 100 PHE A O 1
ATOM 784 N N . MET A 1 101 ? 3.333 -0.863 -5.562 1.00 98.69 101 MET A N 1
ATOM 785 C CA . MET A 1 101 ? 3.182 0.498 -5.042 1.00 98.69 101 MET A CA 1
ATOM 786 C C . MET A 1 101 ? 1.839 1.114 -5.429 1.00 98.69 101 MET A C 1
ATOM 788 O O . MET A 1 101 ? 1.247 1.824 -4.623 1.00 98.69 101 MET A O 1
ATOM 792 N N . ALA A 1 102 ? 1.322 0.822 -6.625 1.00 98.75 102 ALA A N 1
ATOM 793 C CA . ALA A 1 102 ? 0.005 1.291 -7.040 1.00 98.75 102 ALA A CA 1
ATOM 794 C C . ALA A 1 102 ? -1.124 0.654 -6.219 1.00 98.75 102 ALA A C 1
ATOM 796 O O . ALA A 1 102 ? -2.035 1.371 -5.812 1.00 98.75 102 ALA A O 1
ATOM 797 N N . PHE A 1 103 ? -1.046 -0.646 -5.904 1.00 98.81 103 PHE A N 1
ATOM 798 C CA . PHE A 1 103 ? -1.987 -1.288 -4.979 1.00 98.81 103 PHE A CA 1
ATOM 799 C C . PHE A 1 103 ? -1.925 -0.639 -3.591 1.00 98.81 103 PHE A C 1
ATOM 801 O O . PHE A 1 103 ? -2.946 -0.154 -3.099 1.00 98.81 103 PHE A O 1
ATOM 808 N N . PHE A 1 104 ? -0.726 -0.575 -2.997 1.00 98.69 104 PHE A N 1
ATOM 809 C CA . PHE A 1 104 ? -0.509 0.004 -1.670 1.00 98.69 104 PHE A CA 1
ATOM 810 C C . PHE A 1 104 ? -1.043 1.436 -1.610 1.00 98.69 104 PHE A C 1
ATOM 812 O O . PHE A 1 104 ? -1.863 1.780 -0.758 1.00 98.69 104 PHE A O 1
ATOM 819 N N . GLY A 1 105 ? -0.609 2.263 -2.563 1.00 98.44 105 GLY A N 1
ATOM 820 C CA . GLY A 1 105 ? -0.953 3.669 -2.615 1.00 98.44 105 GLY A CA 1
ATOM 821 C C . GLY A 1 105 ? -2.442 3.892 -2.809 1.00 98.44 105 GLY A C 1
ATOM 822 O O . GLY A 1 105 ? -3.036 4.674 -2.074 1.00 98.44 105 GLY A O 1
ATOM 823 N N . THR A 1 106 ? -3.068 3.156 -3.726 1.00 98.75 106 THR A N 1
ATOM 824 C CA . THR A 1 106 ? -4.511 3.253 -3.977 1.00 98.75 106 THR A CA 1
ATOM 825 C C . THR A 1 106 ? -5.321 2.879 -2.744 1.00 98.75 106 THR A C 1
ATOM 827 O O . THR A 1 106 ? -6.244 3.605 -2.382 1.00 98.75 106 THR A O 1
ATOM 830 N N . TYR A 1 107 ? -4.957 1.796 -2.056 1.00 98.25 107 TYR A N 1
ATOM 831 C CA . TYR A 1 107 ? -5.664 1.362 -0.853 1.00 98.25 107 TYR A CA 1
ATOM 832 C C . TYR A 1 107 ? -5.571 2.417 0.262 1.00 98.25 107 TYR A C 1
ATOM 834 O O . TYR A 1 107 ? -6.589 2.783 0.848 1.00 98.25 107 TYR A O 1
ATOM 842 N N . ILE A 1 108 ? -4.378 2.975 0.518 1.00 97.00 108 ILE A N 1
ATOM 843 C CA . ILE A 1 108 ? -4.208 4.044 1.519 1.00 97.00 108 ILE A CA 1
ATOM 844 C C . ILE A 1 108 ? -4.946 5.324 1.112 1.00 97.00 108 ILE A C 1
ATOM 846 O O . ILE A 1 108 ? -5.571 5.962 1.956 1.00 97.00 108 ILE A O 1
ATOM 850 N N . VAL A 1 109 ? -4.906 5.704 -0.165 1.00 97.75 109 VAL A N 1
ATOM 851 C CA . VAL A 1 109 ? -5.625 6.875 -0.686 1.00 97.75 109 VAL A CA 1
ATOM 852 C C . VAL A 1 109 ? -7.1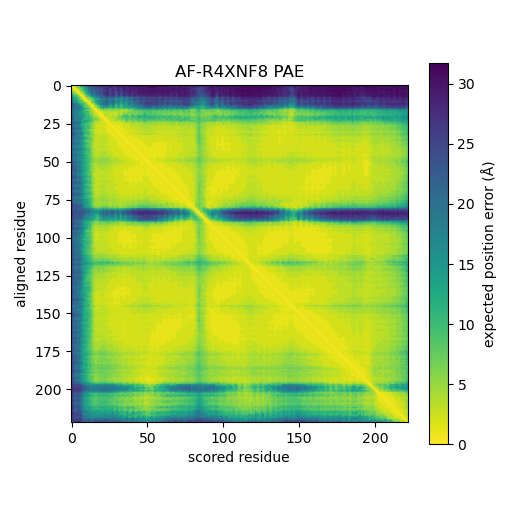27 6.721 -0.450 1.00 97.75 109 VAL A C 1
ATOM 854 O O . VAL A 1 109 ? -7.741 7.618 0.127 1.00 97.75 109 VAL A O 1
ATOM 857 N N . LEU A 1 110 ? -7.713 5.578 -0.818 1.00 96.75 110 LEU A N 1
ATOM 858 C CA . LEU A 1 110 ? -9.128 5.287 -0.574 1.00 96.75 110 LEU A CA 1
ATOM 859 C C . LEU A 1 110 ? -9.457 5.333 0.917 1.00 96.75 110 LEU A C 1
ATOM 861 O O . LEU A 1 110 ? -10.410 6.002 1.307 1.00 96.75 110 LEU A O 1
ATOM 865 N N . TYR A 1 111 ? -8.634 4.703 1.754 1.00 94.75 111 TYR A N 1
ATOM 866 C CA . TYR A 1 111 ? -8.791 4.744 3.203 1.00 94.75 111 TYR A CA 1
ATOM 867 C C . TYR A 1 111 ? -8.807 6.187 3.751 1.00 94.75 111 TYR A C 1
ATOM 869 O O . TYR A 1 111 ? -9.743 6.581 4.450 1.00 94.75 111 TYR A O 1
ATOM 877 N N . VAL A 1 112 ? -7.825 7.015 3.381 1.00 94.06 112 VAL A N 1
ATOM 878 C CA . VAL A 1 112 ? -7.717 8.409 3.850 1.00 94.06 112 VAL A CA 1
ATOM 879 C C . VAL A 1 112 ? -8.870 9.280 3.341 1.00 94.06 112 VAL A C 1
ATOM 881 O O . VAL A 1 112 ? -9.352 10.160 4.063 1.00 94.06 112 VAL A O 1
ATOM 884 N N . TYR A 1 113 ? -9.322 9.079 2.103 1.00 91.88 113 TYR A N 1
ATOM 885 C CA . TYR A 1 113 ? -10.408 9.885 1.551 1.00 91.88 113 TYR A CA 1
ATOM 886 C C . TYR A 1 113 ? -11.778 9.478 2.079 1.00 91.88 113 TYR A C 1
ATOM 888 O O . TYR A 1 113 ? -12.574 10.370 2.371 1.00 91.88 113 TYR A O 1
ATOM 896 N N . LEU A 1 114 ? -12.034 8.178 2.220 1.00 91.62 114 LEU A N 1
ATOM 897 C CA . LEU A 1 114 ? -13.361 7.653 2.530 1.00 91.62 114 LEU A CA 1
ATOM 898 C C . LEU A 1 114 ? -13.606 7.466 4.026 1.00 91.62 114 LEU A C 1
ATOM 900 O O . LEU A 1 114 ? -14.753 7.556 4.449 1.00 91.62 114 LEU A O 1
ATOM 904 N N . ARG A 1 115 ? -12.562 7.223 4.827 1.00 88.50 115 ARG A N 1
ATOM 905 C CA . ARG A 1 115 ? -12.726 6.930 6.259 1.00 88.50 115 ARG A CA 1
ATOM 906 C C . ARG A 1 115 ? -12.097 7.939 7.192 1.00 88.50 115 ARG A C 1
ATOM 908 O O . ARG A 1 115 ? -12.617 8.106 8.274 1.00 88.50 115 ARG A O 1
ATOM 915 N N . CYS A 1 116 ? -11.059 8.667 6.790 1.00 88.44 116 CYS A N 1
ATOM 916 C CA . CYS A 1 116 ? -10.479 9.723 7.627 1.00 88.44 116 CYS A CA 1
ATOM 917 C C . CYS A 1 116 ? -11.156 11.086 7.408 1.00 88.44 116 CYS A C 1
ATOM 919 O O . CYS A 1 116 ? -10.474 12.109 7.324 1.00 88.44 116 CYS A O 1
ATOM 921 N N . ILE A 1 117 ? -12.484 11.119 7.249 1.00 85.94 117 ILE A N 1
ATOM 922 C CA . ILE A 1 117 ? -13.229 12.345 6.907 1.00 85.94 117 ILE A CA 1
ATOM 923 C C . ILE A 1 117 ? -13.166 13.401 8.015 1.00 85.94 117 ILE A C 1
ATOM 925 O O . ILE A 1 117 ? -13.171 14.592 7.713 1.00 85.94 117 ILE A O 1
ATOM 929 N N . ASN A 1 118 ? -13.037 12.956 9.267 1.00 85.44 118 ASN A N 1
ATOM 930 C CA . ASN A 1 118 ? -12.958 13.814 10.445 1.00 85.44 118 ASN A CA 1
ATOM 931 C C . ASN A 1 118 ? -11.537 14.339 10.706 1.00 85.44 118 ASN A C 1
ATOM 933 O O . ASN A 1 118 ? -11.355 15.265 11.496 1.00 85.44 118 ASN A O 1
ATOM 937 N N . SER A 1 119 ? -10.516 13.794 10.032 1.00 86.38 119 SER A N 1
ATOM 938 C CA . SER A 1 119 ? -9.169 14.357 10.104 1.00 86.38 119 SER A CA 1
ATOM 939 C C . SER A 1 119 ? -9.119 15.715 9.394 1.00 86.38 119 SER A C 1
ATOM 941 O O . SER A 1 119 ? -9.686 15.864 8.305 1.00 86.38 119 SER A O 1
ATOM 943 N N . PRO A 1 120 ? -8.332 16.677 9.904 1.00 90.31 120 PRO A N 1
ATOM 944 C CA . PRO A 1 120 ? -8.080 17.922 9.194 1.00 90.31 120 PRO A CA 1
ATOM 945 C C . PRO A 1 120 ? -7.594 17.687 7.757 1.00 90.31 120 PRO A C 1
ATOM 947 O O . PRO A 1 120 ? -6.727 16.842 7.508 1.00 90.31 120 PRO A O 1
ATOM 950 N N . VAL A 1 121 ? -8.129 18.462 6.807 1.00 91.69 121 VAL A N 1
ATOM 951 C CA . VAL A 1 121 ? -7.851 18.303 5.366 1.00 91.69 121 VAL A CA 1
ATOM 952 C C . VAL A 1 121 ? -6.353 18.330 5.075 1.00 91.69 121 VAL A C 1
ATOM 954 O O . VAL A 1 121 ? -5.870 17.498 4.313 1.00 91.69 121 VAL A O 1
ATOM 957 N N . TYR A 1 122 ? -5.599 19.211 5.735 1.00 93.69 122 TYR A N 1
ATOM 958 C CA . TYR A 1 122 ? -4.153 19.300 5.538 1.00 93.69 122 TYR A CA 1
ATOM 959 C C . TYR A 1 122 ? -3.429 17.987 5.888 1.00 93.69 122 TYR A C 1
ATOM 961 O O . TYR A 1 122 ? -2.584 17.540 5.118 1.00 93.69 122 TYR A O 1
ATOM 969 N N . TRP A 1 123 ? -3.801 17.296 6.975 1.00 91.38 123 TRP A N 1
ATOM 970 C CA . TRP A 1 123 ? -3.220 15.992 7.319 1.00 91.38 123 TRP A CA 1
ATOM 971 C C . TRP A 1 123 ? -3.605 14.902 6.322 1.00 91.38 123 TRP A C 1
ATOM 973 O O . TRP A 1 123 ? -2.791 14.036 5.999 1.00 91.38 123 TRP A O 1
ATOM 983 N N . ARG A 1 124 ? -4.838 14.932 5.807 1.00 92.88 124 ARG A N 1
ATOM 984 C CA . ARG A 1 124 ? -5.275 14.014 4.743 1.00 92.88 124 ARG A CA 1
ATOM 985 C C . ARG A 1 124 ? -4.449 14.233 3.476 1.00 92.88 124 ARG A C 1
ATOM 987 O O . ARG A 1 124 ? -3.912 13.268 2.939 1.00 92.88 124 ARG A O 1
ATOM 994 N N . MET A 1 125 ? -4.271 15.488 3.062 1.00 95.44 125 MET A N 1
ATOM 995 C CA . MET A 1 125 ? -3.465 15.847 1.893 1.00 95.44 125 MET A CA 1
ATOM 996 C C . MET A 1 125 ? -1.999 15.459 2.071 1.00 95.44 125 MET A C 1
ATOM 998 O O . MET A 1 125 ? -1.435 14.857 1.167 1.00 95.44 125 MET A O 1
ATOM 1002 N N . LEU A 1 126 ? -1.392 15.718 3.232 1.00 95.62 126 LEU A N 1
ATOM 1003 C CA . LEU A 1 126 ? -0.006 15.323 3.506 1.00 95.62 126 LEU A CA 1
ATOM 1004 C C . LEU A 1 126 ? 0.191 13.803 3.424 1.00 95.62 126 LEU A C 1
ATOM 1006 O O . LEU A 1 126 ? 1.142 13.350 2.788 1.00 95.62 126 LEU A O 1
ATOM 1010 N N . ARG A 1 127 ? -0.723 13.007 4.000 1.00 94.75 127 ARG A N 1
ATOM 1011 C CA . ARG A 1 127 ? -0.685 11.534 3.899 1.00 94.75 127 ARG A CA 1
ATOM 1012 C C . ARG A 1 127 ? -0.781 11.066 2.444 1.00 94.75 127 ARG A C 1
ATOM 1014 O O . ARG A 1 127 ? 0.035 10.257 2.007 1.00 94.75 127 ARG A O 1
ATOM 1021 N N . VAL A 1 128 ? -1.740 11.604 1.687 1.00 96.81 128 VAL A N 1
ATOM 1022 C CA . VAL A 1 128 ? -1.945 11.270 0.267 1.00 96.81 128 VAL A CA 1
ATOM 1023 C C . VAL A 1 128 ? -0.731 11.663 -0.571 1.00 96.81 128 VAL A C 1
ATOM 1025 O O . VAL A 1 128 ? -0.210 10.834 -1.312 1.00 96.81 128 VAL A O 1
ATOM 1028 N N . LEU A 1 129 ? -0.234 12.892 -0.422 1.00 97.75 129 LEU A N 1
ATOM 1029 C CA . LEU A 1 129 ? 0.940 13.379 -1.143 1.00 97.75 129 LEU A CA 1
ATOM 1030 C C . LEU A 1 129 ? 2.177 12.540 -0.824 1.00 97.75 129 LEU A C 1
ATOM 1032 O O . LEU A 1 129 ? 2.905 12.179 -1.745 1.00 97.75 129 LEU A O 1
ATOM 1036 N N . GLY A 1 130 ? 2.400 12.174 0.440 1.00 97.75 130 GLY A N 1
ATOM 1037 C CA . GLY A 1 130 ? 3.529 11.329 0.837 1.00 97.75 130 GLY A CA 1
ATOM 1038 C C . GLY A 1 130 ? 3.490 9.952 0.172 1.00 97.75 130 GLY A C 1
ATOM 1039 O O . GLY A 1 130 ? 4.478 9.509 -0.411 1.00 97.75 130 GLY A O 1
ATOM 1040 N N . VAL A 1 131 ? 2.330 9.297 0.186 1.00 97.75 131 VAL A N 1
ATOM 1041 C CA . VAL A 1 131 ? 2.156 7.963 -0.407 1.00 97.75 131 VAL A CA 1
ATOM 1042 C C . VAL A 1 131 ? 2.227 8.000 -1.935 1.00 97.75 131 VAL A C 1
ATOM 1044 O O . VAL A 1 131 ? 2.911 7.168 -2.538 1.00 97.75 131 VAL A O 1
ATOM 1047 N N . VAL A 1 132 ? 1.563 8.966 -2.574 1.00 98.12 132 VAL A N 1
ATOM 1048 C CA . VAL A 1 132 ? 1.561 9.105 -4.038 1.00 98.12 132 VAL A CA 1
ATOM 1049 C C . VAL A 1 132 ? 2.951 9.474 -4.546 1.00 98.12 132 VAL A C 1
ATOM 1051 O O . VAL A 1 132 ? 3.449 8.814 -5.456 1.00 98.12 132 VAL A O 1
ATOM 1054 N N . SER A 1 133 ? 3.618 10.461 -3.940 1.00 98.12 133 SER A N 1
ATOM 1055 C CA . SER A 1 133 ? 4.971 10.867 -4.351 1.00 98.12 133 SER A CA 1
ATOM 1056 C C . SER A 1 133 ? 5.978 9.730 -4.195 1.00 98.12 133 SER A C 1
ATOM 1058 O O . SER A 1 133 ? 6.762 9.484 -5.109 1.00 98.12 133 SER A O 1
ATOM 1060 N N . THR A 1 134 ? 5.900 8.969 -3.101 1.00 98.12 134 THR A N 1
ATOM 1061 C CA . THR A 1 134 ? 6.752 7.795 -2.875 1.00 98.12 134 THR A CA 1
ATOM 1062 C C . THR A 1 134 ? 6.485 6.706 -3.918 1.00 98.12 134 THR A C 1
ATOM 1064 O O . THR A 1 134 ? 7.421 6.161 -4.500 1.00 98.12 134 THR A O 1
ATOM 1067 N N . SER A 1 135 ? 5.216 6.421 -4.222 1.00 98.12 135 SER A N 1
ATOM 1068 C CA . SER A 1 135 ? 4.833 5.433 -5.243 1.00 98.12 135 SER A CA 1
ATOM 1069 C C . SER A 1 135 ? 5.330 5.823 -6.637 1.00 98.12 135 SER A C 1
ATOM 1071 O O . SER A 1 135 ? 5.879 4.989 -7.363 1.00 98.12 135 SER A O 1
ATOM 1073 N N . VAL A 1 136 ? 5.197 7.104 -6.995 1.00 98.25 136 VAL A N 1
ATOM 1074 C CA . VAL A 1 136 ? 5.713 7.659 -8.253 1.00 98.25 136 VAL A CA 1
ATOM 1075 C C . VAL A 1 136 ? 7.238 7.591 -8.289 1.00 98.25 136 VAL A C 1
ATOM 1077 O O . VAL A 1 136 ? 7.789 7.144 -9.292 1.00 98.25 136 VAL A O 1
ATOM 1080 N N . ALA A 1 137 ? 7.925 7.951 -7.203 1.00 98.06 137 ALA A N 1
ATOM 1081 C CA . ALA A 1 137 ? 9.383 7.895 -7.120 1.00 98.06 137 ALA A CA 1
ATOM 1082 C C . ALA A 1 137 ? 9.917 6.471 -7.345 1.00 98.06 137 ALA A C 1
ATOM 1084 O O . ALA A 1 137 ? 10.858 6.289 -8.116 1.00 98.06 137 ALA A O 1
ATOM 1085 N N . VAL A 1 138 ? 9.279 5.450 -6.759 1.00 97.88 138 VAL A N 1
ATOM 1086 C CA . VAL A 1 138 ? 9.621 4.040 -7.024 1.00 97.88 138 VAL A CA 1
ATOM 1087 C C . VAL A 1 138 ? 9.401 3.686 -8.495 1.00 97.88 138 VAL A C 1
ATOM 1089 O O . VAL A 1 138 ? 10.256 3.049 -9.103 1.00 97.88 138 VAL A O 1
ATOM 1092 N N . CYS A 1 139 ? 8.288 4.102 -9.103 1.00 97.50 139 CYS A N 1
ATOM 1093 C CA . CYS A 1 139 ? 8.025 3.831 -10.520 1.00 97.50 139 CYS A CA 1
ATOM 1094 C C . CYS A 1 139 ? 9.076 4.474 -11.435 1.00 97.50 139 CYS A C 1
ATOM 1096 O O . CYS A 1 139 ? 9.606 3.811 -12.329 1.00 97.50 139 CYS A O 1
ATOM 1098 N N . VAL A 1 140 ? 9.416 5.740 -11.182 1.00 97.06 140 VAL A N 1
ATOM 1099 C CA . VAL A 1 140 ? 10.454 6.469 -11.920 1.00 97.06 140 VAL A CA 1
ATOM 1100 C C . VAL A 1 140 ? 11.813 5.803 -11.732 1.00 97.06 140 VAL A C 1
ATOM 1102 O O . VAL A 1 140 ? 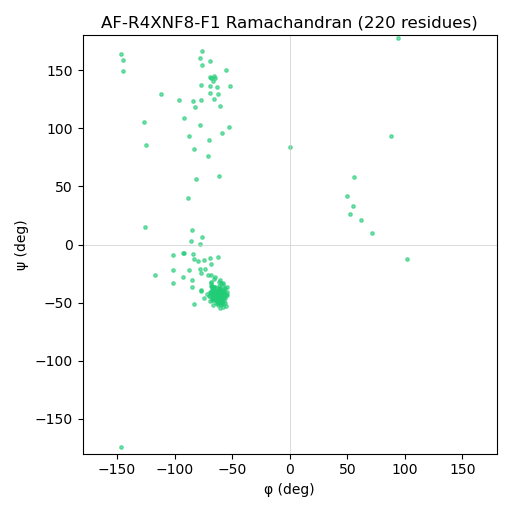12.529 5.637 -12.716 1.00 97.06 140 VAL A O 1
ATOM 1105 N N . SER A 1 141 ? 12.146 5.331 -10.526 1.00 94.69 141 SER A N 1
ATOM 1106 C CA . SER A 1 141 ? 13.422 4.651 -10.278 1.00 94.69 141 SER A CA 1
ATOM 1107 C C . SER A 1 141 ? 13.579 3.370 -11.104 1.00 94.69 141 SER A C 1
ATOM 1109 O O . SER A 1 141 ? 14.684 3.057 -11.543 1.00 94.69 141 SER A O 1
ATOM 1111 N N . ARG A 1 142 ? 12.483 2.650 -11.398 1.00 93.50 142 ARG A N 1
ATOM 1112 C CA . ARG A 1 142 ? 12.517 1.449 -12.259 1.00 93.50 142 ARG A CA 1
ATOM 1113 C C . ARG A 1 142 ? 12.861 1.769 -13.710 1.00 93.50 142 ARG A C 1
ATOM 1115 O O . ARG A 1 142 ? 13.551 0.973 -14.347 1.00 93.50 142 ARG A O 1
ATOM 1122 N N . ILE A 1 143 ? 12.387 2.910 -14.207 1.00 93.88 143 ILE A N 1
ATOM 1123 C CA . ILE A 1 143 ? 12.697 3.405 -15.553 1.00 93.88 143 ILE A CA 1
ATOM 1124 C C . ILE A 1 143 ? 14.125 3.950 -15.573 1.00 93.88 143 ILE A C 1
ATOM 1126 O O . ILE A 1 143 ? 14.898 3.607 -16.460 1.00 93.88 143 ILE A O 1
ATOM 1130 N N . TYR A 1 144 ? 14.482 4.752 -14.566 1.00 91.94 144 TYR A N 1
ATOM 1131 C CA . TYR A 1 144 ? 15.786 5.396 -14.439 1.00 91.94 144 TYR A CA 1
ATOM 1132 C C . TYR A 1 144 ? 16.932 4.384 -14.382 1.00 91.94 144 TYR A C 1
ATOM 1134 O O . TYR A 1 144 ? 17.886 4.477 -15.144 1.00 91.94 144 TYR A O 1
ATOM 1142 N N . LEU A 1 145 ? 16.792 3.354 -13.543 1.00 88.69 145 LEU A N 1
ATOM 1143 C CA . LEU A 1 145 ? 17.752 2.255 -13.447 1.00 88.69 145 LEU A CA 1
ATOM 1144 C C . LEU A 1 145 ? 17.637 1.254 -14.606 1.00 88.69 145 LEU A C 1
ATOM 1146 O O . LEU A 1 145 ? 18.287 0.212 -14.581 1.00 88.69 145 LEU A O 1
ATOM 1150 N N . THR A 1 146 ? 16.803 1.532 -15.610 1.00 89.44 146 THR A N 1
ATOM 1151 C CA . THR A 1 146 ? 16.648 0.741 -16.839 1.00 89.44 146 THR A CA 1
ATOM 1152 C C . THR A 1 146 ? 16.151 -0.699 -16.639 1.00 89.44 146 THR A C 1
ATOM 1154 O O . THR A 1 146 ? 16.281 -1.543 -17.522 1.00 89.44 146 THR A O 1
ATOM 1157 N N . TYR A 1 147 ? 15.506 -0.993 -15.503 1.00 88.44 147 TYR A N 1
ATOM 1158 C CA . TYR A 1 147 ? 14.947 -2.324 -15.222 1.00 88.44 147 TYR A CA 1
ATOM 1159 C C . TYR A 1 147 ? 13.633 -2.599 -15.959 1.00 88.44 147 TYR A C 1
ATOM 1161 O O . TYR A 1 147 ? 13.273 -3.770 -16.123 1.00 88.44 147 TYR A O 1
ATOM 1169 N N . HIS A 1 148 ? 12.897 -1.543 -16.319 1.00 93.06 148 HIS A N 1
ATOM 1170 C CA . HIS A 1 148 ? 11.582 -1.612 -16.954 1.00 93.06 148 HIS A CA 1
ATOM 1171 C C . HIS A 1 148 ? 11.377 -0.477 -17.961 1.00 93.06 148 HIS A C 1
ATOM 1173 O O . HIS A 1 148 ? 11.900 0.625 -17.788 1.00 93.06 148 HIS A O 1
ATOM 1179 N N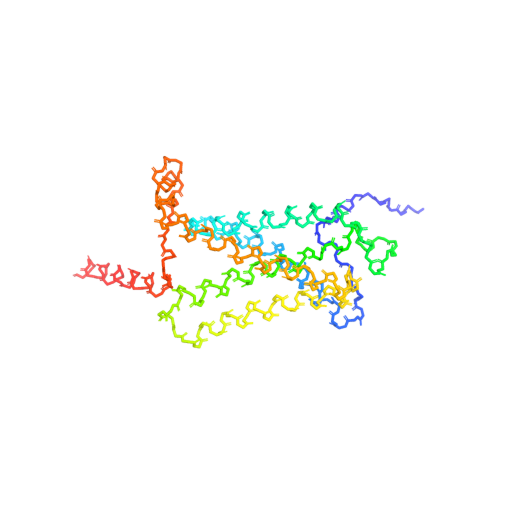 . THR A 1 149 ? 10.583 -0.739 -19.001 1.00 95.12 149 THR A N 1
ATOM 1180 C CA . THR A 1 149 ? 10.115 0.307 -19.923 1.00 95.12 149 THR A CA 1
ATOM 1181 C C . THR A 1 149 ? 8.995 1.134 -19.290 1.00 95.12 149 THR A C 1
ATOM 1183 O O . THR A 1 149 ? 8.389 0.736 -18.291 1.00 95.12 149 THR A O 1
ATOM 1186 N N . ARG A 1 150 ? 8.677 2.282 -19.901 1.00 97.06 150 ARG A N 1
ATOM 1187 C CA . ARG A 1 150 ? 7.526 3.108 -19.503 1.00 97.06 150 ARG A CA 1
ATOM 1188 C C . ARG A 1 150 ? 6.226 2.305 -19.555 1.00 97.06 150 ARG A C 1
ATOM 1190 O O . ARG A 1 150 ? 5.486 2.310 -18.580 1.00 97.06 150 ARG A O 1
ATOM 1197 N N . ASP A 1 151 ? 6.004 1.545 -20.624 1.00 97.38 151 ASP A N 1
ATOM 1198 C CA . ASP A 1 151 ? 4.787 0.743 -20.798 1.00 97.38 151 ASP A CA 1
ATOM 1199 C C . ASP A 1 151 ? 4.649 -0.336 -19.718 1.00 97.38 151 ASP A C 1
ATOM 1201 O O . ASP A 1 151 ? 3.575 -0.515 -19.145 1.00 97.38 151 ASP A O 1
ATOM 1205 N N . GLN A 1 152 ? 5.755 -0.997 -19.359 1.00 97.12 152 GLN A N 1
ATOM 1206 C CA . GLN A 1 152 ? 5.778 -1.997 -18.287 1.00 97.12 152 GLN A CA 1
ATOM 1207 C C . GLN A 1 152 ? 5.402 -1.417 -16.929 1.00 97.12 152 GLN A C 1
ATOM 1209 O O . GLN A 1 152 ? 4.708 -2.062 -16.136 1.00 97.12 152 GLN A O 1
ATOM 1214 N N . VAL A 1 153 ? 5.868 -0.200 -16.659 1.00 98.12 153 VAL A N 1
ATOM 1215 C CA . VAL A 1 153 ? 5.527 0.550 -15.453 1.00 98.12 153 VAL A CA 1
ATOM 1216 C C . VAL A 1 153 ? 4.064 0.979 -15.483 1.00 98.12 153 VAL A C 1
ATOM 1218 O O . VAL A 1 153 ? 3.356 0.717 -14.515 1.00 98.12 153 VAL A O 1
ATOM 1221 N N . MET A 1 154 ? 3.586 1.556 -16.586 1.00 98.44 154 MET A N 1
ATOM 1222 C CA . MET A 1 154 ? 2.207 2.041 -16.713 1.00 98.44 154 MET A CA 1
ATOM 1223 C C . MET A 1 154 ? 1.176 0.919 -16.588 1.00 98.44 154 MET A C 1
ATOM 1225 O O . MET A 1 154 ? 0.187 1.084 -15.877 1.00 98.44 154 MET A O 1
ATOM 1229 N N . VAL A 1 155 ? 1.416 -0.244 -17.202 1.00 98.50 155 VAL A N 1
ATOM 1230 C CA . VAL A 1 155 ? 0.522 -1.403 -17.050 1.00 98.50 155 VAL A CA 1
ATOM 1231 C C . VAL A 1 155 ? 0.566 -1.954 -15.628 1.00 98.50 155 VAL A C 1
ATOM 1233 O O . VAL A 1 155 ? -0.482 -2.281 -15.075 1.00 98.50 155 VAL A O 1
ATOM 1236 N N . GLY A 1 156 ? 1.743 -1.987 -14.994 1.00 98.50 156 GLY A N 1
ATOM 1237 C CA . GLY A 1 156 ? 1.851 -2.318 -13.572 1.00 98.50 156 GLY A CA 1
ATOM 1238 C C . GLY A 1 156 ? 1.009 -1.383 -12.702 1.00 98.50 156 GLY A C 1
ATOM 1239 O O . GLY A 1 156 ? 0.211 -1.859 -11.899 1.00 98.50 156 GLY A O 1
ATOM 1240 N N . VAL A 1 157 ? 1.120 -0.065 -12.907 1.00 98.75 157 VAL A N 1
ATOM 1241 C CA . VAL A 1 157 ? 0.311 0.934 -12.191 1.00 98.75 157 VAL A CA 1
ATOM 1242 C C . VAL A 1 157 ? -1.182 0.710 -12.426 1.00 98.75 157 VAL A C 1
ATOM 1244 O O . VAL A 1 157 ? -1.934 0.638 -11.460 1.00 98.75 157 VAL A O 1
ATOM 1247 N N . ALA A 1 158 ? -1.621 0.552 -13.677 1.00 98.75 158 ALA A N 1
ATOM 1248 C CA . ALA A 1 158 ? -3.033 0.362 -14.006 1.00 98.75 158 ALA A CA 1
ATOM 1249 C C . ALA A 1 158 ? -3.630 -0.873 -13.311 1.00 98.75 158 ALA A C 1
ATOM 1251 O O . ALA A 1 158 ? -4.684 -0.786 -12.678 1.00 98.75 158 ALA A O 1
ATOM 1252 N N . ILE A 1 159 ? -2.926 -2.007 -13.374 1.00 98.69 159 ILE A N 1
ATOM 1253 C CA . ILE A 1 159 ? -3.356 -3.252 -12.732 1.00 98.69 159 ILE A CA 1
ATOM 1254 C C . ILE A 1 159 ? -3.370 -3.091 -11.214 1.00 98.69 159 ILE A C 1
ATOM 1256 O O . ILE A 1 159 ? -4.359 -3.450 -10.581 1.00 98.69 159 ILE A O 1
ATOM 1260 N N . GLY A 1 160 ? -2.309 -2.532 -10.627 1.00 98.75 160 GLY A N 1
ATOM 1261 C CA . GLY A 1 160 ? -2.201 -2.353 -9.179 1.00 98.75 160 GLY A CA 1
ATOM 1262 C C . GLY A 1 160 ? -3.297 -1.450 -8.622 1.00 98.75 160 GLY A C 1
ATOM 1263 O O . GLY A 1 160 ? -3.928 -1.798 -7.627 1.00 98.75 160 GLY A O 1
ATOM 1264 N N . THR A 1 161 ? -3.589 -0.340 -9.302 1.00 98.88 161 THR A N 1
ATOM 1265 C CA . THR A 1 161 ? -4.680 0.573 -8.942 1.00 98.88 161 THR A CA 1
ATOM 1266 C C . THR A 1 161 ? -6.037 -0.119 -9.017 1.00 98.88 161 THR A C 1
ATOM 1268 O O . THR A 1 161 ? -6.794 -0.083 -8.048 1.00 98.88 161 THR A O 1
ATOM 1271 N N . MET A 1 162 ? -6.343 -0.799 -10.127 1.00 98.75 162 MET A N 1
ATOM 1272 C CA . MET A 1 162 ? -7.602 -1.538 -10.273 1.00 98.75 162 MET A CA 1
ATOM 1273 C C . MET A 1 162 ? -7.754 -2.596 -9.174 1.00 98.75 162 MET A C 1
ATOM 1275 O O . MET A 1 162 ? -8.795 -2.669 -8.524 1.00 98.75 162 MET A O 1
ATOM 1279 N N . TYR A 1 163 ? -6.699 -3.373 -8.918 1.00 98.50 163 TYR A N 1
ATOM 1280 C CA . TYR A 1 163 ? -6.692 -4.395 -7.875 1.00 98.50 163 TYR A CA 1
ATOM 1281 C C . TYR A 1 163 ? -6.908 -3.781 -6.486 1.00 98.50 163 TYR A C 1
ATOM 1283 O O . TYR A 1 163 ? -7.696 -4.303 -5.704 1.00 98.50 163 TYR A O 1
ATOM 1291 N N . GLY A 1 164 ? -6.264 -2.647 -6.192 1.00 98.62 164 GLY A N 1
ATOM 1292 C CA . GLY A 1 164 ? -6.421 -1.918 -4.932 1.00 98.62 164 GLY A CA 1
ATOM 1293 C C . GLY A 1 164 ? -7.850 -1.421 -4.709 1.00 98.62 164 GLY A C 1
ATOM 1294 O O . GLY A 1 164 ? -8.395 -1.612 -3.623 1.00 98.62 164 GLY A O 1
ATOM 1295 N N . ILE A 1 165 ? -8.487 -0.858 -5.744 1.00 98.75 165 ILE A N 1
ATOM 1296 C CA . ILE A 1 165 ? -9.898 -0.438 -5.694 1.00 98.75 165 ILE A CA 1
ATOM 1297 C C . ILE A 1 165 ? -10.798 -1.636 -5.395 1.00 98.75 165 ILE A C 1
ATOM 1299 O O . ILE A 1 165 ? -11.620 -1.571 -4.480 1.00 98.75 165 ILE A O 1
ATOM 1303 N N . LEU A 1 166 ? -10.649 -2.731 -6.144 1.00 98.62 166 LEU A N 1
ATOM 1304 C CA . LEU A 1 166 ? -11.480 -3.922 -5.975 1.00 98.62 166 LEU A CA 1
ATOM 1305 C C . LEU A 1 166 ? -11.300 -4.538 -4.583 1.00 98.62 166 LEU A C 1
ATOM 1307 O O . LEU A 1 166 ? -12.287 -4.831 -3.913 1.00 98.62 166 LEU A O 1
ATOM 1311 N N . TRP A 1 167 ? -10.058 -4.671 -4.114 1.00 98.62 167 TRP A N 1
ATOM 1312 C CA . TRP A 1 167 ? -9.743 -5.280 -2.821 1.00 98.62 167 TRP A CA 1
ATOM 1313 C C . TRP A 1 167 ? -10.256 -4.457 -1.634 1.00 98.62 167 TRP A C 1
ATOM 1315 O O . TRP A 1 167 ? -10.782 -5.019 -0.671 1.00 98.62 167 TRP A O 1
ATOM 1325 N N . TYR A 1 168 ? -10.146 -3.126 -1.718 1.00 98.06 168 TYR A N 1
ATOM 1326 C CA . TYR A 1 168 ? -10.686 -2.204 -0.717 1.00 98.06 168 TYR A CA 1
ATOM 1327 C C . TYR A 1 168 ? -12.215 -2.288 -0.641 1.00 98.06 168 TYR A C 1
ATOM 1329 O O . TYR A 1 168 ? -12.793 -2.419 0.437 1.00 98.06 168 TYR A O 1
ATOM 1337 N N . ASN A 1 169 ? -12.891 -2.257 -1.793 1.00 97.75 169 ASN A N 1
ATOM 1338 C CA . ASN A 1 169 ? -14.348 -2.373 -1.838 1.00 97.75 169 ASN A CA 1
ATOM 1339 C C . ASN A 1 169 ? -14.829 -3.744 -1.365 1.00 97.75 169 ASN A C 1
ATOM 1341 O O . ASN A 1 169 ? -15.820 -3.816 -0.643 1.00 97.75 169 ASN A O 1
ATOM 1345 N N . PHE A 1 170 ? -14.107 -4.813 -1.699 1.00 97.94 170 PHE A N 1
ATOM 1346 C CA . PHE A 1 170 ? -14.447 -6.147 -1.227 1.00 97.94 170 PHE A CA 1
ATOM 1347 C C . PHE A 1 170 ? -14.393 -6.234 0.304 1.00 97.94 170 PHE A C 1
ATOM 1349 O O . PHE A 1 170 ? -15.323 -6.760 0.912 1.00 97.94 170 PHE A O 1
ATOM 1356 N N . PHE A 1 171 ? -13.399 -5.606 0.943 1.00 96.81 171 PHE A N 1
ATOM 1357 C CA . PHE A 1 171 ? -13.361 -5.499 2.403 1.00 96.81 171 PHE A CA 1
ATOM 1358 C C . PHE A 1 171 ? -14.588 -4.775 2.975 1.00 96.81 171 PHE A C 1
ATOM 1360 O O . PHE A 1 171 ? -15.202 -5.245 3.930 1.00 96.81 171 PHE A O 1
ATOM 1367 N N . ASN A 1 172 ? -14.982 -3.646 2.375 1.00 95.06 172 ASN A N 1
ATOM 1368 C CA . ASN A 1 172 ? -16.169 -2.901 2.810 1.00 95.06 172 ASN A CA 1
ATOM 1369 C C . ASN A 1 172 ? -17.453 -3.722 2.669 1.00 95.06 172 ASN A C 1
ATOM 1371 O O . ASN A 1 172 ? -18.301 -3.678 3.556 1.00 95.06 172 ASN A O 1
ATOM 1375 N N . ILE A 1 173 ? -17.585 -4.488 1.584 1.00 96.88 173 ILE A N 1
ATOM 1376 C CA . ILE A 1 173 ? -18.714 -5.398 1.378 1.00 96.88 173 ILE A CA 1
ATOM 1377 C C . ILE A 1 173 ? -18.720 -6.473 2.469 1.00 96.88 173 ILE A C 1
ATOM 1379 O O . ILE A 1 173 ? -19.757 -6.707 3.082 1.00 96.88 173 ILE A O 1
ATOM 1383 N N . MET A 1 174 ? -17.567 -7.073 2.782 1.00 96.62 174 MET A N 1
ATOM 1384 C CA . MET A 1 174 ? -17.456 -8.047 3.873 1.00 96.62 174 MET A CA 1
ATOM 1385 C C . MET A 1 174 ? -17.842 -7.450 5.232 1.00 96.62 174 MET A C 1
ATOM 1387 O O . MET A 1 174 ? -18.517 -8.122 6.011 1.00 96.62 174 MET A O 1
ATOM 1391 N N . LYS A 1 175 ? -17.462 -6.196 5.514 1.00 94.19 175 LYS A N 1
ATOM 1392 C CA . LYS A 1 175 ? -17.902 -5.477 6.722 1.00 94.19 175 LYS A CA 1
ATOM 1393 C C . LYS A 1 175 ? -19.414 -5.279 6.731 1.00 94.19 175 LYS A C 1
ATOM 1395 O O . LYS A 1 175 ? -20.063 -5.615 7.711 1.00 94.19 175 LYS A O 1
ATOM 1400 N N . TYR A 1 176 ? -19.982 -4.794 5.628 1.00 94.44 176 TYR A N 1
ATOM 1401 C CA . TYR A 1 176 ? -21.423 -4.568 5.505 1.00 94.44 176 TYR A CA 1
ATOM 1402 C C . TYR A 1 176 ? -22.244 -5.855 5.681 1.00 94.44 176 TYR A C 1
ATOM 1404 O O . TYR A 1 176 ? -23.295 -5.838 6.310 1.00 94.44 176 TYR A O 1
ATOM 1412 N N . MET A 1 177 ? -21.745 -6.982 5.168 1.00 96.88 177 MET A N 1
ATOM 1413 C CA . MET A 1 177 ? -22.384 -8.295 5.305 1.00 96.88 177 MET A CA 1
ATOM 1414 C C . MET A 1 177 ? -22.171 -8.948 6.685 1.00 96.88 177 MET A C 1
ATOM 1416 O O . MET A 1 177 ? -22.625 -10.070 6.890 1.00 96.88 177 MET A O 1
ATOM 1420 N N . GLY A 1 178 ? -21.455 -8.303 7.614 1.00 96.00 178 GLY A N 1
ATOM 1421 C CA . GLY A 1 178 ? -21.136 -8.860 8.935 1.00 96.00 178 GLY A CA 1
ATOM 1422 C C . GLY A 1 178 ? -20.108 -9.999 8.915 1.00 96.00 178 GLY A C 1
ATOM 1423 O O . GLY A 1 178 ? -19.881 -10.647 9.934 1.00 96.00 178 GLY A O 1
ATOM 1424 N N . LEU A 1 179 ? -19.453 -10.255 7.775 1.00 96.62 179 LEU A N 1
ATOM 1425 C CA . LEU A 1 179 ? -18.451 -11.321 7.647 1.00 96.62 179 LEU A CA 1
ATOM 1426 C C . LEU A 1 179 ? -17.188 -11.018 8.456 1.00 96.62 179 LEU A C 1
ATOM 1428 O O . LEU A 1 179 ? -16.545 -11.940 8.956 1.00 96.62 179 LEU A O 1
ATOM 1432 N N . VAL A 1 180 ? -16.826 -9.738 8.590 1.00 95.81 180 VAL A N 1
ATOM 1433 C CA . VAL A 1 180 ? -15.676 -9.327 9.409 1.00 95.81 180 VAL A CA 1
ATOM 1434 C C . VAL A 1 180 ? -15.951 -9.586 10.888 1.00 95.81 180 VAL A C 1
ATOM 1436 O O . VAL A 1 180 ? -15.130 -10.234 11.531 1.00 95.81 180 VAL A O 1
ATOM 1439 N N . ASP A 1 181 ? -17.118 -9.193 11.398 1.00 94.88 181 ASP A N 1
ATOM 1440 C CA . ASP A 1 181 ? -17.504 -9.451 12.792 1.00 94.88 181 ASP A CA 1
ATOM 1441 C C . ASP A 1 181 ? -17.589 -10.954 13.076 1.00 94.88 181 ASP A C 1
ATOM 1443 O O . ASP A 1 181 ? -16.980 -11.448 14.025 1.00 94.88 181 ASP A O 1
ATOM 1447 N N . TRP A 1 182 ? -18.217 -11.716 12.174 1.00 96.44 182 TRP A N 1
ATOM 1448 C CA . TRP A 1 182 ? -18.244 -13.177 12.254 1.00 96.44 182 TRP A CA 1
ATOM 1449 C C . TRP A 1 182 ? -16.836 -13.795 12.290 1.00 96.44 182 TRP A C 1
ATOM 1451 O O . TRP A 1 182 ? -16.598 -14.765 13.015 1.00 96.44 182 TRP A O 1
ATOM 1461 N N . THR A 1 183 ? -15.889 -13.236 11.528 1.00 95.62 183 THR A N 1
ATOM 1462 C CA . THR A 1 183 ? -14.486 -13.682 11.519 1.00 95.62 183 THR A CA 1
ATOM 1463 C C . THR A 1 183 ? -13.795 -13.362 12.845 1.00 95.62 183 THR A C 1
ATOM 1465 O O . THR A 1 183 ? -13.053 -14.195 13.367 1.00 95.62 183 THR A O 1
ATOM 1468 N N . LEU A 1 184 ? -14.043 -12.179 13.411 1.00 96.19 184 LEU A N 1
ATOM 1469 C CA . LEU A 1 184 ? -13.487 -11.749 14.698 1.00 96.19 184 LEU A CA 1
ATOM 1470 C C . LEU A 1 184 ? -14.052 -12.543 15.884 1.00 96.19 184 LEU A C 1
ATOM 1472 O O . LEU A 1 184 ? -13.363 -12.721 16.889 1.00 96.19 184 LEU A O 1
ATOM 1476 N N . ASP A 1 185 ? -15.262 -13.084 15.752 1.00 96.62 185 ASP A N 1
ATOM 1477 C CA . ASP A 1 185 ? -15.885 -13.934 16.765 1.00 96.62 185 ASP A CA 1
ATOM 1478 C C . ASP A 1 185 ? -15.306 -15.352 16.843 1.00 96.62 185 ASP A C 1
ATOM 1480 O O . ASP A 1 185 ? -15.528 -16.056 17.834 1.00 96.62 185 ASP A O 1
ATOM 1484 N N . GLN A 1 186 ? -14.518 -15.772 15.851 1.00 97.31 186 GLN A N 1
ATOM 1485 C CA . GLN A 1 186 ? -13.909 -17.099 15.851 1.00 97.31 186 GLN A CA 1
ATOM 1486 C C . GLN A 1 186 ? -12.879 -17.253 16.988 1.00 97.31 186 GLN A C 1
ATOM 1488 O O . GLN A 1 186 ? -12.121 -16.318 17.271 1.00 97.31 186 GLN A O 1
ATOM 1493 N N . PRO A 1 187 ? -12.752 -18.448 17.606 1.00 96.81 187 PRO A N 1
ATOM 1494 C CA . PRO A 1 187 ? -11.839 -18.670 18.732 1.00 96.81 187 PRO A CA 1
ATOM 1495 C C . PRO A 1 187 ? -10.388 -18.281 18.439 1.00 96.81 187 PRO A C 1
ATOM 1497 O O . PRO A 1 187 ? -9.708 -17.734 19.300 1.00 96.81 187 PRO A O 1
ATOM 1500 N N . ILE A 1 188 ? -9.928 -18.519 17.208 1.00 96.00 188 ILE A N 1
ATOM 1501 C CA . ILE A 1 188 ? -8.572 -18.175 16.763 1.00 96.00 188 ILE A CA 1
ATOM 1502 C C . ILE A 1 188 ? -8.383 -16.654 16.725 1.00 96.00 188 ILE A C 1
ATOM 1504 O O . ILE A 1 188 ? -7.385 -16.147 17.233 1.00 96.00 188 ILE A O 1
ATOM 1508 N N . ALA A 1 189 ? -9.342 -15.910 16.168 1.00 94.94 189 ALA A N 1
ATOM 1509 C CA . ALA A 1 189 ? -9.264 -14.453 16.099 1.00 94.94 189 ALA A CA 1
ATOM 1510 C C . ALA A 1 189 ? -9.251 -13.828 17.502 1.00 94.94 189 ALA A C 1
ATOM 1512 O O . ALA A 1 189 ? -8.435 -12.947 17.781 1.00 94.94 189 ALA A O 1
ATOM 1513 N N . ARG A 1 190 ? -10.075 -14.362 18.412 1.00 94.25 190 ARG A N 1
ATOM 1514 C CA . ARG A 1 190 ? -10.101 -13.963 19.826 1.00 94.25 190 ARG A CA 1
ATOM 1515 C C . ARG A 1 190 ? -8.812 -14.315 20.563 1.00 94.25 190 ARG A C 1
ATOM 1517 O O . ARG A 1 190 ? -8.306 -13.481 21.308 1.00 94.25 190 ARG A O 1
ATOM 1524 N N . TYR A 1 191 ? -8.254 -15.503 20.326 1.00 96.06 191 TYR A N 1
ATOM 1525 C CA . TYR A 1 191 ? -6.974 -15.931 20.900 1.00 96.06 191 TYR A CA 1
ATOM 1526 C C . TYR A 1 191 ? -5.839 -14.966 20.534 1.00 96.06 191 TYR A C 1
ATOM 1528 O O . TYR A 1 191 ? -5.020 -14.613 21.380 1.00 96.06 191 TYR A O 1
ATOM 1536 N N . PHE A 1 192 ? -5.825 -14.482 19.290 1.00 95.19 192 PHE A N 1
ATOM 1537 C CA . PHE A 1 192 ? -4.849 -13.497 18.829 1.00 95.19 192 PHE A CA 1
ATOM 1538 C C . PHE A 1 192 ? -5.237 -12.041 19.112 1.00 95.19 192 PHE A C 1
ATOM 1540 O O . PHE A 1 192 ? -4.475 -11.153 18.738 1.00 95.19 192 PHE A O 1
ATOM 1547 N N . TRP A 1 193 ? -6.356 -11.761 19.787 1.00 95.56 193 TRP A N 1
ATOM 1548 C CA . TRP A 1 193 ? -6.878 -10.402 20.008 1.00 95.56 193 TRP A CA 1
ATOM 1549 C C . TRP A 1 193 ? -6.954 -9.570 18.720 1.00 95.56 193 TRP A C 1
ATOM 1551 O O . TRP A 1 193 ? -6.588 -8.391 18.710 1.00 95.56 193 TRP A O 1
ATOM 1561 N N . LEU A 1 194 ? -7.392 -10.195 17.622 1.00 96.31 194 LEU A N 1
ATOM 1562 C CA . LEU A 1 194 ? -7.714 -9.460 16.404 1.00 96.31 194 LEU A CA 1
ATOM 1563 C C . LEU A 1 194 ? -8.899 -8.532 16.668 1.00 96.31 194 LEU A C 1
ATOM 1565 O O . LEU A 1 194 ? -9.822 -8.874 17.408 1.00 96.31 194 LEU A O 1
ATOM 1569 N N . LYS A 1 195 ? -8.860 -7.350 16.059 1.00 93.94 195 LYS A N 1
ATOM 1570 C CA . LYS A 1 195 ? -9.873 -6.311 16.239 1.00 93.94 195 LYS A CA 1
ATOM 1571 C C . LYS A 1 195 ? -10.084 -5.508 14.961 1.00 93.94 195 LYS A C 1
ATOM 1573 O O . LYS A 1 195 ? -9.257 -5.543 14.051 1.00 93.94 195 LYS A O 1
ATOM 1578 N N . ASP A 1 196 ? -11.197 -4.787 14.919 1.00 92.25 196 ASP A N 1
ATOM 1579 C CA . ASP A 1 196 ? -11.505 -3.788 13.898 1.00 92.25 196 ASP A CA 1
ATOM 1580 C C . ASP A 1 196 ? -11.810 -2.459 14.593 1.00 92.25 196 ASP A C 1
ATOM 1582 O O . ASP A 1 196 ? -12.953 -2.152 14.926 1.00 92.25 196 ASP A O 1
ATOM 1586 N N . THR A 1 197 ? -10.763 -1.687 14.892 1.00 85.38 197 THR A N 1
ATOM 1587 C CA . THR A 1 197 ? -10.920 -0.336 15.463 1.00 85.38 197 THR A CA 1
ATOM 1588 C C . THR A 1 197 ? -10.745 0.764 14.423 1.00 85.38 197 THR A C 1
ATOM 1590 O O . THR A 1 197 ? -11.068 1.925 14.682 1.00 85.38 197 THR A O 1
ATOM 1593 N N . ILE A 1 198 ? -10.308 0.393 13.215 1.00 76.56 198 ILE A N 1
ATOM 1594 C CA . ILE A 1 198 ? -10.098 1.282 12.070 1.00 76.56 198 ILE A CA 1
ATOM 1595 C C . ILE A 1 198 ? -11.432 1.557 11.339 1.00 76.56 198 ILE A C 1
ATOM 1597 O O . ILE A 1 198 ? -11.614 1.328 10.138 1.00 76.56 198 ILE A O 1
ATOM 1601 N N . ILE A 1 199 ? -12.407 2.061 12.088 1.00 69.00 199 ILE A N 1
ATOM 1602 C CA . ILE A 1 199 ? -13.706 2.483 11.549 1.00 69.00 199 ILE A CA 1
ATOM 1603 C C . ILE A 1 199 ? -13.621 3.935 11.026 1.00 69.00 199 ILE A C 1
ATOM 1605 O O . ILE A 1 199 ? -14.266 4.265 10.035 1.00 69.00 199 ILE A O 1
ATOM 1609 N N . ASP A 1 200 ? -12.767 4.763 11.639 1.00 70.50 200 ASP A N 1
ATOM 1610 C CA . ASP A 1 200 ? -12.431 6.160 11.294 1.00 70.50 200 ASP A CA 1
ATOM 1611 C C . ASP A 1 200 ? -10.942 6.399 11.648 1.00 70.50 200 ASP A C 1
ATOM 1613 O O . ASP A 1 200 ? -10.241 5.460 12.037 1.00 70.50 200 ASP A O 1
ATOM 1617 N N . ASP A 1 201 ? -10.432 7.628 11.535 1.00 70.62 201 ASP A N 1
ATOM 1618 C CA . ASP A 1 201 ? -9.109 8.018 12.021 1.00 70.62 201 ASP A CA 1
ATOM 1619 C C . ASP A 1 201 ? -8.943 7.627 13.501 1.00 70.62 201 ASP A C 1
ATOM 1621 O O . ASP A 1 201 ? -9.463 8.270 14.414 1.00 70.62 201 ASP A O 1
ATOM 1625 N N . ALA A 1 202 ? -8.236 6.519 13.735 1.00 73.31 202 ALA A N 1
ATOM 1626 C CA . ALA A 1 202 ? -8.116 5.917 15.058 1.00 73.31 202 ALA A CA 1
ATOM 1627 C C . ALA A 1 202 ? -7.249 6.760 16.007 1.00 73.31 202 ALA A C 1
ATOM 1629 O O . ALA A 1 202 ? -7.447 6.722 17.219 1.00 73.31 202 ALA A O 1
ATOM 1630 N N . LEU A 1 203 ? -6.313 7.553 15.473 1.00 79.31 203 LEU A N 1
ATOM 1631 C CA . LEU A 1 203 ? -5.316 8.281 16.264 1.00 79.31 203 LEU A CA 1
ATOM 1632 C C . LEU A 1 203 ? -5.930 9.285 17.260 1.00 79.31 203 LEU A C 1
ATOM 1634 O O . LEU A 1 203 ? -5.577 9.215 18.440 1.00 79.31 203 LEU A O 1
ATOM 1638 N N . PRO A 1 204 ? -6.856 10.184 16.861 1.00 81.81 204 PRO A N 1
ATOM 1639 C CA . PRO A 1 204 ? -7.541 11.061 17.811 1.00 81.81 204 PRO A CA 1
ATOM 1640 C C . PRO A 1 204 ? -8.244 10.303 18.940 1.00 81.81 204 PRO A C 1
ATOM 1642 O O . PRO A 1 204 ? -8.121 10.680 20.105 1.00 81.81 204 PRO A O 1
ATOM 1645 N N . ARG A 1 205 ? -8.938 9.208 18.608 1.00 80.12 205 ARG A N 1
ATOM 1646 C CA . ARG A 1 205 ? -9.662 8.387 19.585 1.00 80.12 205 ARG A CA 1
ATOM 1647 C C . ARG A 1 205 ? -8.706 7.713 20.567 1.00 80.12 205 ARG A C 1
ATOM 1649 O O . ARG A 1 205 ? -8.939 7.735 21.770 1.00 80.12 205 ARG A O 1
ATOM 1656 N N . GLU A 1 206 ? -7.614 7.138 20.075 1.00 85.06 206 GLU A N 1
ATOM 1657 C CA . GLU A 1 206 ? -6.600 6.509 20.926 1.00 85.06 206 GLU A CA 1
ATOM 1658 C C . GLU A 1 206 ? -5.936 7.508 21.871 1.00 85.06 206 GLU A C 1
ATOM 1660 O O . GLU A 1 206 ? -5.723 7.206 23.047 1.00 85.06 206 GLU A O 1
ATOM 1665 N N . TRP A 1 207 ? -5.659 8.719 21.385 1.00 87.19 207 TRP A N 1
ATOM 1666 C CA . TRP A 1 207 ? -5.119 9.790 22.213 1.00 87.19 207 TRP A CA 1
ATOM 1667 C C . TRP A 1 207 ? -6.097 10.212 23.318 1.00 87.19 207 TRP A C 1
ATOM 1669 O O . TRP A 1 207 ? -5.684 10.394 24.466 1.00 87.19 207 TRP A O 1
ATOM 1679 N N . GLN A 1 208 ? -7.393 10.313 23.000 1.00 87.75 208 GLN A N 1
ATOM 1680 C CA . GLN A 1 208 ? -8.442 10.620 23.978 1.00 87.75 208 GLN A CA 1
ATOM 1681 C C . GLN A 1 208 ? -8.519 9.551 25.075 1.00 87.75 208 GLN A C 1
ATOM 1683 O O . GLN A 1 208 ? -8.407 9.889 26.253 1.00 87.75 208 GLN A O 1
ATOM 1688 N N . LEU A 1 209 ? -8.587 8.269 24.698 1.00 88.00 209 LEU A N 1
ATOM 1689 C CA . LEU A 1 209 ? -8.625 7.145 25.643 1.00 88.00 209 LEU A CA 1
ATOM 1690 C C . LEU A 1 209 ? -7.395 7.112 26.562 1.00 88.00 209 LEU A C 1
ATOM 1692 O O . LEU A 1 209 ? -7.501 6.855 27.766 1.00 88.00 209 LEU A O 1
ATOM 1696 N N . TRP A 1 210 ? -6.211 7.399 26.016 1.00 92.00 210 TRP A N 1
ATOM 1697 C CA . TRP A 1 210 ? -4.994 7.519 26.815 1.00 92.00 210 TRP A CA 1
ATOM 1698 C C . TRP A 1 210 ? -5.072 8.686 27.809 1.00 92.00 210 TRP A C 1
ATOM 1700 O O . TRP A 1 210 ? -4.667 8.534 28.967 1.00 92.00 210 TRP A O 1
ATOM 1710 N N . ASN A 1 211 ? -5.593 9.839 27.383 1.00 93.19 211 ASN A N 1
ATOM 1711 C CA . ASN A 1 211 ? -5.689 11.022 28.230 1.00 93.19 211 ASN A CA 1
ATOM 1712 C C . ASN A 1 211 ? -6.702 10.832 29.371 1.00 93.19 211 ASN A C 1
ATOM 1714 O O . ASN A 1 211 ? -6.392 11.182 30.510 1.00 93.19 211 ASN A O 1
ATOM 1718 N N . GLU A 1 212 ? -7.853 10.215 29.102 1.00 93.75 212 GLU A N 1
ATOM 1719 C CA . GLU A 1 212 ? -8.843 9.826 30.118 1.00 93.75 212 GLU A CA 1
ATOM 1720 C C . GLU A 1 212 ? -8.225 8.876 31.149 1.00 93.75 212 GLU A C 1
ATOM 1722 O O . GLU A 1 212 ? -8.218 9.160 32.349 1.00 93.75 212 GLU A O 1
ATOM 1727 N N . SER A 1 213 ? -7.554 7.823 30.672 1.00 91.69 213 SER A N 1
ATOM 1728 C CA . SER A 1 213 ? -6.844 6.866 31.528 1.00 91.69 213 SER A CA 1
ATOM 1729 C C . SER A 1 213 ? -5.774 7.534 32.402 1.00 91.69 213 SER A C 1
ATOM 1731 O O . SER A 1 213 ? -5.497 7.092 33.517 1.00 91.69 213 SER A O 1
ATOM 1733 N N . ARG A 1 214 ? -5.129 8.595 31.905 1.00 92.25 214 ARG A N 1
ATOM 1734 C CA . ARG A 1 214 ? -4.120 9.360 32.650 1.00 92.25 214 ARG A CA 1
ATOM 1735 C C . ARG A 1 214 ? -4.746 10.197 33.764 1.00 92.25 214 ARG A C 1
ATOM 1737 O O . ARG A 1 214 ? -4.191 10.227 34.860 1.00 92.25 214 ARG A O 1
ATOM 1744 N N . VAL A 1 215 ? -5.878 10.850 33.504 1.00 92.44 215 VAL A N 1
ATOM 1745 C CA . VAL A 1 215 ? -6.609 11.633 34.512 1.00 92.44 215 VAL A CA 1
ATOM 1746 C C . VAL A 1 215 ? -7.111 10.728 35.636 1.00 92.44 215 VAL A C 1
ATOM 1748 O O . VAL A 1 215 ? -6.925 11.055 36.808 1.00 92.44 215 VAL A O 1
ATOM 1751 N N . ASP A 1 216 ? -7.665 9.564 35.301 1.00 90.81 216 ASP A N 1
ATOM 1752 C CA . ASP A 1 216 ? -8.175 8.615 36.295 1.00 90.81 216 ASP A CA 1
ATOM 1753 C C . ASP A 1 216 ? -7.071 8.024 37.173 1.00 90.81 216 ASP A C 1
ATOM 1755 O O . ASP A 1 216 ? -7.264 7.850 38.377 1.00 90.81 216 ASP A O 1
ATOM 1759 N N . ARG A 1 217 ? -5.883 7.762 36.609 1.00 90.00 217 ARG A N 1
ATOM 1760 C CA . ARG A 1 217 ? -4.711 7.367 37.408 1.00 90.00 217 ARG A CA 1
ATOM 1761 C C . ARG A 1 217 ? -4.319 8.447 38.409 1.00 90.00 217 ARG A C 1
ATOM 1763 O O . ARG A 1 217 ? -4.057 8.120 39.559 1.00 90.00 217 ARG A O 1
ATOM 1770 N N . ASN A 1 218 ? -4.318 9.713 37.997 1.00 88.56 218 ASN A N 1
ATOM 1771 C CA . ASN A 1 218 ? -3.947 10.817 38.882 1.00 88.56 218 ASN A CA 1
ATOM 1772 C C . ASN A 1 218 ? -4.956 11.001 40.026 1.00 88.56 218 ASN A C 1
ATOM 1774 O O . ASN A 1 218 ? -4.537 11.228 41.154 1.00 88.56 218 ASN A O 1
ATOM 1778 N N . LYS A 1 219 ? -6.259 10.820 39.765 1.00 86.88 219 LYS A N 1
ATOM 1779 C CA . LYS A 1 219 ? -7.308 10.856 40.803 1.00 86.88 219 LYS A CA 1
ATOM 1780 C C . LYS A 1 219 ? -7.200 9.729 41.832 1.00 86.88 219 LYS A C 1
ATOM 1782 O O . LYS A 1 219 ? -7.669 9.891 42.945 1.00 86.88 219 LYS A O 1
ATOM 1787 N N . LYS A 1 220 ? -6.637 8.574 41.462 1.00 78.88 220 LYS A N 1
ATOM 1788 C CA . LYS A 1 220 ? -6.430 7.442 42.387 1.00 78.88 220 LYS A CA 1
ATOM 1789 C C . LYS A 1 220 ? -5.206 7.613 43.293 1.00 78.88 220 LYS A C 1
ATOM 1791 O O . LYS A 1 220 ? -5.049 6.833 44.225 1.00 78.88 220 LYS A O 1
ATOM 1796 N N . ILE A 1 221 ? -4.321 8.558 42.973 1.00 77.12 221 ILE A N 1
ATOM 1797 C CA . ILE A 1 221 ? -3.063 8.809 43.695 1.00 77.12 221 ILE A CA 1
ATOM 1798 C C . ILE A 1 221 ? -3.191 10.023 44.638 1.00 77.12 221 ILE A C 1
ATOM 1800 O O . ILE A 1 221 ? -2.420 10.124 45.589 1.00 77.12 221 ILE A O 1
ATOM 1804 N N . SER A 1 222 ? -4.147 10.923 44.381 1.00 65.94 222 SER A N 1
ATOM 1805 C CA . SER A 1 222 ? -4.540 12.039 45.258 1.00 65.94 222 SER A CA 1
ATOM 1806 C C . SER A 1 222 ? -5.533 11.610 46.328 1.00 65.94 222 SER A C 1
ATOM 1808 O O . SER A 1 222 ? -5.381 12.069 47.476 1.00 65.94 222 SER A O 1
#

Foldseek 3Di:
DDDDPPPDPPDVVPLPADFDPVDPCRVVLSVLLCVLVVVLVVLVVCCQPVLEVVSVLLSVLLVVQLVVQVVVQVVVVDDAPDPPDPNDPGGLAAPSLLLSLLLVLLLVLCLLVPFQPVDDPVVSVVSNCVSVVSSVSNLVSCVVSRRHDPVNNVRSNVSSNVSNVVSNVVVVVCVVVCVVVVVCPDPVNVVSVRDHCSNHPCVVVVVVVVVVVVVVVVVVVD

Sequence (222 aa):
MHMPSDSELASLALTHVYYNPKDILGLPSALLALLPQALVVAYVVAIYTRREVEVCWMFAGQLSCEAFNWILKRIIKQDRPYSVAGIGKGYGMPSSHSQFMAFFGTYIVLYVYLRCINSPVYWRMLRVLGVVSTSVAVCVSRIYLTYHTRDQVMVGVAIGTMYGILWYNFFNIMKYMGLVDWTLDQPIARYFWLKDTIIDDALPREWQLWNESRVDRNKKIS